Protein AF-A0A1J1IF69-F1 (afdb_monomer)

Sequence (329 aa):
MDSLSSISKSTVAMGVSGALLIGYCIYFDHKRRSAKDFKKKLHEKRQERENRKNKRGKGSKLPDLTDHEAVQRYFLQEIQMGEALIAQGDVVTGVEHLANAVIVCGQPTQLIQVLQQTLPSEVFALLIHKIKDSQTELIQSAPGQRLAESSNDDLELKKMVQRLTLRRRLSYNTKSNKRRIVRTPGGRLVYLYLKKPRSVPGCGQCKEKLRGVTPSRPSERPRMSRRLKTVSRTFGGVLCHICLRERIIRAFLIDEQKVVKVLKAAQASTVKAPRPAKVQPKPAAKPAAAAPQKGGKGDKKATDKKVGDKKTADKKPAAKMSTVKKAKK

Nearest PDB structures (foldseek):
  8c3a-assembly1_AH  TM=9.679E-01  e=2.786E-11  Candida albicans
  8pv2-assembly1_Lg  TM=9.577E-01  e=3.362E-11  Thermochaetoides thermophila DSM 1495
  8pfr-assembly1_RG  TM=9.769E-01  e=5.909E-11  Saccharomyces cerevisiae
  6qik-assembly1_g  TM=9.723E-01  e=6.699E-11  Saccharomyces cerevisiae
  9axv-assembly1_Bs  TM=9.705E-01  e=7.132E-11  Schizosaccharomyces pombe

Mean predicted aligned error: 21.45 Å

Solvent-accessible surface area (backbone atoms only — not comparable to full-atom values): 21198 Å² total; per-residue (Å²): 136,91,89,86,84,78,80,52,73,68,62,56,52,55,53,53,53,51,51,52,52,52,50,50,50,52,50,53,51,49,60,54,67,68,40,92,56,42,64,56,57,51,49,51,57,48,49,54,52,49,51,53,51,48,49,67,70,65,50,78,87,73,58,62,88,85,40,66,70,51,40,51,54,51,34,56,50,25,42,52,52,12,54,52,28,41,76,70,68,42,51,72,64,12,37,50,28,41,37,55,30,45,72,72,43,95,59,48,70,67,52,53,57,53,48,60,75,75,43,60,72,72,62,49,53,52,31,56,50,50,44,52,51,52,53,49,50,63,62,62,69,50,94,73,88,83,80,85,88,77,77,80,80,79,70,82,73,74,68,81,71,81,85,78,73,80,91,56,92,76,84,62,89,43,77,74,53,36,67,42,83,42,73,43,95,87,72,47,75,43,74,44,77,40,77,62,85,61,62,74,55,45,16,77,82,84,55,46,78,43,81,72,40,63,62,50,46,81,88,49,47,80,78,48,60,67,71,46,58,28,45,102,53,89,60,38,65,43,47,43,72,66,65,46,50,52,50,53,51,51,52,51,54,50,52,53,53,50,53,54,50,50,52,51,53,53,53,56,53,65,73,64,69,82,79,83,81,84,83,77,86,86,82,80,90,88,85,89,87,84,86,82,89,81,89,82,88,79,91,79,83,89,82,90,87,81,91,82,92,79,91,84,82,90,86,85,87,82,85,85,83,85,85,80,89,86,87,87,133

pLDDT: mean 73.59, std 22.49, range [26.5, 98.56]

Structure (mmCIF, N/CA/C/O backbone):
data_AF-A0A1J1IF69-F1
#
_entry.id   AF-A0A1J1IF69-F1
#
loop_
_atom_site.group_PDB
_atom_site.id
_atom_site.type_symbol
_atom_site.label_atom_id
_atom_site.label_alt_id
_atom_site.label_comp_id
_atom_site.label_asym_id
_atom_site.label_entity_id
_atom_site.label_seq_id
_atom_site.pdbx_PDB_ins_code
_atom_site.Cartn_x
_atom_site.Cartn_y
_atom_site.Cartn_z
_atom_site.occupancy
_atom_site.B_iso_or_equiv
_atom_site.auth_seq_id
_atom_site.auth_comp_id
_atom_site.auth_asym_id
_atom_site.auth_atom_id
_atom_site.pdbx_PDB_model_num
ATOM 1 N N . MET A 1 1 ? 44.410 34.844 37.504 1.00 49.97 1 MET A N 1
ATOM 2 C CA . MET A 1 1 ? 44.771 33.833 36.490 1.00 49.97 1 MET A CA 1
ATOM 3 C C . MET A 1 1 ? 44.941 32.507 37.219 1.00 49.97 1 MET A C 1
ATOM 5 O O . MET A 1 1 ? 45.107 32.551 38.426 1.00 49.97 1 MET A O 1
ATOM 9 N N . ASP A 1 2 ? 44.810 31.383 36.517 1.00 47.88 2 ASP A N 1
ATOM 10 C CA . ASP A 1 2 ? 44.975 30.000 37.015 1.00 47.88 2 ASP A CA 1
ATOM 11 C C . ASP A 1 2 ? 43.725 29.308 37.583 1.00 47.88 2 ASP A C 1
ATOM 13 O O . ASP A 1 2 ? 43.521 29.152 38.782 1.00 47.88 2 ASP A O 1
ATOM 17 N N . SER A 1 3 ? 42.872 28.820 36.677 1.00 46.88 3 SER A N 1
ATOM 18 C CA . SER A 1 3 ? 41.897 27.748 36.951 1.00 46.88 3 SER A CA 1
ATOM 19 C C . SER A 1 3 ? 41.606 26.937 35.679 1.00 46.88 3 SER A C 1
ATOM 21 O O . SER A 1 3 ? 40.462 26.752 35.277 1.00 46.88 3 SER A O 1
ATOM 23 N N . LEU A 1 4 ? 42.664 26.476 35.004 1.00 55.78 4 LEU A N 1
ATOM 24 C CA . LEU A 1 4 ? 42.591 25.585 33.837 1.00 55.78 4 LEU A CA 1
ATOM 25 C C . LEU A 1 4 ? 43.671 24.496 33.931 1.00 55.78 4 LEU A C 1
ATOM 27 O O . LEU A 1 4 ? 44.537 24.398 33.073 1.00 55.78 4 LEU A O 1
ATOM 31 N N . SER A 1 5 ? 43.670 23.678 34.985 1.00 55.78 5 SER A N 1
ATOM 32 C CA . SER A 1 5 ? 44.575 22.519 35.033 1.00 55.78 5 SER A CA 1
ATOM 33 C C . SER A 1 5 ? 44.087 21.420 35.978 1.00 55.78 5 SER A C 1
ATOM 35 O O . SER A 1 5 ? 44.671 21.179 37.030 1.00 55.78 5 SER A O 1
ATOM 37 N N . SER A 1 6 ? 43.028 20.706 35.592 1.00 56.91 6 SER A N 1
ATOM 38 C CA . SER A 1 6 ? 42.816 19.325 36.062 1.00 56.91 6 SER A CA 1
ATOM 39 C C . SER A 1 6 ? 41.924 18.507 35.119 1.00 56.91 6 SER A C 1
ATOM 41 O O . SER A 1 6 ? 41.085 17.716 35.543 1.00 56.91 6 SER A O 1
ATOM 43 N N . ILE A 1 7 ? 42.107 18.646 33.801 1.00 61.41 7 ILE A N 1
ATOM 44 C CA . ILE A 1 7 ? 41.537 17.656 32.878 1.00 61.41 7 ILE A CA 1
ATOM 45 C C . ILE A 1 7 ? 42.391 16.395 33.019 1.00 61.41 7 ILE A C 1
ATOM 47 O O . ILE A 1 7 ? 43.556 16.364 32.625 1.00 61.41 7 ILE A O 1
ATOM 51 N N . SER A 1 8 ? 41.819 15.366 33.640 1.00 62.94 8 SER A N 1
ATOM 52 C CA . SER A 1 8 ? 42.469 14.075 33.841 1.00 62.94 8 SER A CA 1
ATOM 53 C C . SER A 1 8 ? 43.024 13.537 32.517 1.00 62.94 8 SER A C 1
ATOM 55 O O . SER A 1 8 ? 42.347 13.556 31.486 1.00 62.94 8 SER A O 1
ATOM 57 N N . LYS A 1 9 ? 44.264 13.028 32.539 1.00 60.53 9 LYS A N 1
ATOM 58 C CA . LYS A 1 9 ? 44.965 12.476 31.360 1.00 60.53 9 LYS A CA 1
ATOM 59 C C . LYS A 1 9 ? 44.121 11.427 30.603 1.00 60.53 9 LYS A C 1
ATOM 61 O O . LYS A 1 9 ? 44.244 11.289 29.390 1.00 60.53 9 LYS A O 1
ATOM 66 N N . SER A 1 10 ? 43.201 10.751 31.296 1.00 57.59 10 SER A N 1
ATOM 67 C CA . SER A 1 10 ? 42.229 9.804 30.735 1.00 57.59 10 SER A CA 1
ATOM 68 C C . SER A 1 10 ? 41.154 10.447 29.844 1.00 57.59 10 SER A C 1
ATOM 70 O O . SER A 1 10 ? 40.767 9.858 28.834 1.00 57.59 10 SER A O 1
ATOM 72 N N . THR A 1 11 ? 40.695 11.659 30.161 1.00 65.94 11 THR A N 1
ATOM 73 C CA . THR A 1 11 ? 39.681 12.380 29.368 1.00 65.94 11 THR A CA 1
ATOM 74 C C . THR A 1 11 ? 40.273 12.894 28.054 1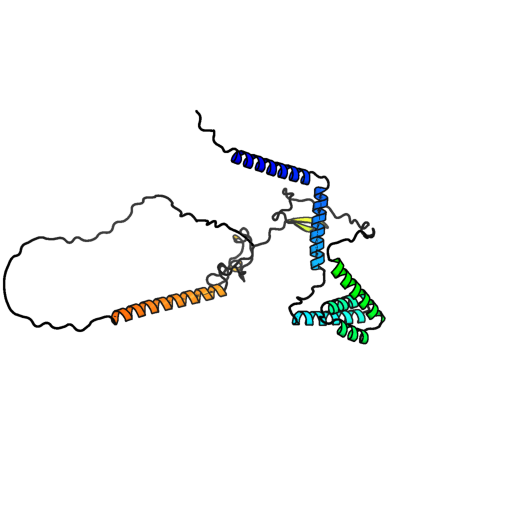.00 65.94 11 THR A C 1
ATOM 76 O O . THR A 1 11 ? 39.636 12.808 27.004 1.00 65.94 11 THR A O 1
ATOM 79 N N . VAL A 1 12 ? 41.533 13.339 28.085 1.00 70.19 12 VAL A N 1
ATOM 80 C CA . VAL A 1 12 ? 42.275 13.745 26.880 1.00 70.19 12 VAL A CA 1
ATOM 81 C C . VAL A 1 12 ? 42.549 12.534 25.972 1.00 70.19 12 VAL A C 1
ATOM 83 O O . VAL A 1 12 ? 42.326 12.611 24.765 1.00 70.19 12 VAL A O 1
ATOM 86 N N . ALA A 1 13 ? 42.922 11.378 26.536 1.00 68.62 13 ALA A N 1
ATOM 87 C CA . ALA A 1 13 ? 43.192 10.154 25.770 1.00 68.62 13 ALA A CA 1
ATOM 88 C C . ALA A 1 13 ? 41.951 9.579 25.044 1.00 68.62 13 ALA A C 1
ATOM 90 O O . ALA A 1 13 ? 42.049 9.112 23.903 1.00 68.62 13 ALA A O 1
ATOM 91 N N . MET A 1 14 ? 40.760 9.654 25.653 1.00 70.00 14 MET A N 1
ATOM 92 C CA . MET A 1 14 ? 39.510 9.245 24.989 1.00 70.00 14 MET A CA 1
ATOM 93 C C . MET A 1 14 ? 39.084 10.214 23.874 1.00 70.00 14 MET A C 1
ATOM 95 O O . MET A 1 14 ? 38.567 9.778 22.845 1.00 70.00 14 MET A O 1
ATOM 99 N N . GLY A 1 15 ? 39.345 11.516 24.026 1.00 77.69 15 GLY A N 1
ATOM 100 C CA . GLY A 1 15 ? 39.069 12.507 22.980 1.00 77.69 15 GLY A CA 1
ATOM 101 C C . GLY A 1 15 ? 39.942 12.314 21.735 1.00 77.69 15 GLY A C 1
ATOM 102 O O . GLY A 1 15 ? 39.442 12.338 20.609 1.00 77.69 15 GLY A O 1
ATOM 103 N N . VAL A 1 16 ? 41.237 12.045 21.936 1.00 82.19 16 VAL A N 1
ATOM 104 C CA . VAL A 1 16 ? 42.208 11.832 20.847 1.00 82.19 16 VAL A CA 1
ATOM 105 C C . VAL A 1 16 ? 41.924 10.538 20.076 1.00 82.19 16 VAL A C 1
ATOM 107 O O . VAL A 1 16 ? 41.920 10.542 18.845 1.00 82.19 16 VAL A O 1
ATOM 110 N N . SER A 1 17 ? 41.608 9.442 20.771 1.00 78.50 17 SER A N 1
ATOM 111 C CA . SER A 1 17 ? 41.255 8.171 20.116 1.00 78.50 17 SER A CA 1
ATOM 112 C C . SER A 1 17 ? 39.948 8.258 19.317 1.00 78.50 17 SER A C 1
ATOM 114 O O . SER A 1 17 ? 39.878 7.733 18.204 1.00 78.50 17 SER A O 1
ATOM 116 N N . GLY A 1 18 ? 38.941 8.986 19.813 1.00 85.25 18 GLY A N 1
ATOM 117 C CA . GLY A 1 18 ? 37.702 9.251 19.074 1.00 85.25 18 GLY A CA 1
ATOM 118 C C . GLY A 1 18 ? 37.924 10.057 17.788 1.00 85.25 18 GLY A C 1
ATOM 119 O O . GLY A 1 18 ? 37.391 9.700 16.735 1.00 85.25 18 GLY A O 1
ATOM 120 N N . ALA A 1 19 ? 38.752 11.104 17.841 1.00 87.62 19 ALA A N 1
ATOM 121 C CA . ALA A 1 19 ? 39.080 11.922 16.672 1.00 87.62 19 ALA A CA 1
ATOM 122 C C . ALA A 1 19 ? 39.873 11.138 15.611 1.00 87.62 19 ALA A C 1
ATOM 124 O O . ALA A 1 19 ? 39.573 11.248 14.420 1.00 87.62 19 ALA A O 1
ATOM 125 N N . LEU A 1 20 ? 40.820 10.289 16.029 1.00 89.69 20 LEU A N 1
ATOM 126 C CA . LEU A 1 20 ? 41.566 9.403 15.126 1.00 89.69 20 LEU A CA 1
ATOM 127 C C . LEU A 1 20 ? 40.653 8.383 14.437 1.00 89.69 20 LEU A C 1
ATOM 129 O O . LEU A 1 20 ? 40.789 8.147 13.238 1.00 89.69 20 LEU A O 1
ATOM 133 N N . LEU A 1 21 ? 39.681 7.819 15.155 1.00 90.50 21 LEU A N 1
ATOM 134 C CA . LEU A 1 21 ? 38.753 6.829 14.604 1.00 90.50 21 LEU A CA 1
ATOM 135 C C . LEU A 1 21 ? 37.774 7.464 13.603 1.00 90.50 21 LEU A C 1
ATOM 137 O O . LEU A 1 21 ? 37.523 6.899 12.536 1.00 90.50 21 LEU A O 1
ATOM 141 N N . ILE A 1 22 ? 37.276 8.670 13.894 1.00 89.50 22 ILE A N 1
ATOM 142 C CA . ILE A 1 22 ? 36.438 9.450 12.969 1.00 89.50 22 ILE A CA 1
ATOM 143 C C . ILE A 1 22 ? 37.254 9.892 11.747 1.00 89.50 22 ILE A C 1
ATOM 145 O O . ILE A 1 22 ? 36.792 9.724 10.618 1.00 89.50 22 ILE A O 1
ATOM 149 N N . GLY A 1 23 ? 38.482 10.379 11.946 1.00 92.06 23 GLY A N 1
ATOM 150 C CA . GLY A 1 23 ? 39.410 10.724 10.867 1.00 92.06 23 GLY A CA 1
ATOM 151 C C . GLY A 1 23 ? 39.724 9.530 9.961 1.00 92.06 23 GLY A C 1
ATOM 152 O O . GLY A 1 23 ? 39.642 9.642 8.737 1.00 92.06 23 GLY A O 1
ATOM 153 N N . TYR A 1 24 ? 39.965 8.353 10.546 1.00 91.75 24 TYR A N 1
ATOM 154 C CA . TYR A 1 24 ? 40.166 7.102 9.813 1.00 91.75 24 TYR A CA 1
ATOM 155 C C . TYR A 1 24 ? 38.914 6.684 9.030 1.00 91.75 24 TYR A C 1
ATOM 157 O O . TYR A 1 24 ? 39.000 6.276 7.870 1.00 91.75 24 TYR A O 1
ATOM 165 N N . CYS A 1 25 ? 37.728 6.853 9.617 1.00 88.06 25 CYS A N 1
ATOM 166 C CA . CYS A 1 25 ? 36.456 6.584 8.953 1.00 88.06 25 CYS A CA 1
ATOM 167 C C . CYS A 1 25 ? 36.199 7.531 7.768 1.00 88.06 25 CYS A C 1
ATOM 169 O O . CYS A 1 25 ? 35.745 7.069 6.718 1.00 88.06 25 CYS A O 1
ATOM 171 N N . ILE A 1 26 ? 36.532 8.821 7.896 1.00 88.25 26 ILE A N 1
ATOM 172 C CA . ILE A 1 26 ? 36.445 9.814 6.812 1.00 88.25 26 ILE A CA 1
ATOM 173 C C . ILE A 1 26 ? 37.454 9.484 5.703 1.00 88.25 26 ILE A C 1
ATOM 175 O O . ILE A 1 26 ? 37.077 9.456 4.531 1.00 88.25 26 ILE A O 1
ATOM 179 N N . TYR A 1 27 ? 38.700 9.147 6.051 1.00 89.75 27 TYR A N 1
ATOM 180 C CA . TYR A 1 27 ? 39.718 8.717 5.087 1.00 89.75 27 TYR A CA 1
ATOM 181 C C . TYR A 1 27 ? 39.284 7.458 4.322 1.00 89.75 27 TYR A C 1
ATOM 183 O O . TYR A 1 27 ? 39.361 7.411 3.092 1.00 89.75 27 TYR A O 1
ATOM 191 N N . PHE A 1 28 ? 38.768 6.444 5.020 1.00 80.75 28 PHE A N 1
ATOM 192 C CA . PHE A 1 28 ? 38.353 5.188 4.399 1.00 80.75 28 PHE A CA 1
ATOM 193 C C . PHE A 1 28 ? 37.050 5.325 3.591 1.00 80.75 28 PHE A C 1
ATOM 195 O O . PHE A 1 28 ? 36.848 4.614 2.606 1.00 80.75 28 PHE A O 1
ATOM 202 N N . ASP A 1 29 ? 36.144 6.237 3.958 1.00 79.75 29 ASP A N 1
ATOM 203 C CA . ASP A 1 29 ? 34.984 6.599 3.129 1.00 79.75 29 ASP A CA 1
ATOM 204 C C . ASP A 1 29 ? 35.407 7.401 1.881 1.00 79.75 29 ASP A C 1
ATOM 206 O O . ASP A 1 29 ? 34.900 7.147 0.787 1.00 79.75 29 ASP A O 1
ATOM 210 N N . HIS A 1 30 ? 36.415 8.275 1.995 1.00 81.75 30 HIS A N 1
ATOM 211 C CA . HIS A 1 30 ? 37.001 8.988 0.857 1.00 81.75 30 HIS A CA 1
ATOM 212 C C . HIS A 1 30 ? 37.712 8.030 -0.116 1.00 81.75 30 HIS A C 1
ATOM 214 O O . HIS A 1 30 ? 37.412 8.037 -1.310 1.00 81.75 30 HIS A O 1
ATOM 220 N N . LYS A 1 31 ? 38.562 7.125 0.392 1.00 79.12 31 LYS A N 1
ATOM 221 C CA . LYS A 1 31 ? 39.264 6.089 -0.391 1.00 79.12 31 LYS A CA 1
ATOM 222 C C . LYS A 1 31 ? 38.303 5.100 -1.060 1.00 79.12 31 LYS A C 1
ATOM 224 O O . LYS A 1 31 ? 38.552 4.654 -2.177 1.00 79.12 31 LYS A O 1
ATOM 229 N N . ARG A 1 32 ? 37.171 4.779 -0.418 1.00 69.38 32 ARG A N 1
ATOM 230 C CA . ARG A 1 32 ? 36.110 3.964 -1.038 1.00 69.38 32 ARG A CA 1
ATOM 231 C C . ARG A 1 32 ? 35.415 4.694 -2.186 1.00 69.38 32 ARG A C 1
ATOM 233 O O . ARG A 1 32 ? 35.129 4.061 -3.197 1.00 69.38 32 ARG A O 1
ATOM 240 N N . ARG A 1 33 ? 35.139 5.996 -2.056 1.00 68.06 33 ARG A N 1
ATOM 241 C CA . ARG A 1 33 ? 34.396 6.778 -3.063 1.00 68.06 33 ARG A CA 1
ATOM 242 C C . ARG A 1 33 ? 35.254 7.256 -4.241 1.00 68.06 33 ARG A C 1
ATOM 244 O O . ARG A 1 33 ? 34.684 7.516 -5.300 1.00 68.06 33 ARG A O 1
ATOM 251 N N . SER A 1 34 ? 36.576 7.356 -4.082 1.00 70.81 34 SER A N 1
ATOM 252 C CA . SER A 1 34 ? 37.505 7.827 -5.122 1.00 70.81 34 SER A CA 1
ATOM 253 C C . SER A 1 34 ? 37.981 6.744 -6.104 1.00 70.81 34 SER A C 1
ATOM 255 O O . SER A 1 34 ? 38.570 7.074 -7.132 1.00 70.81 34 SER A O 1
ATOM 257 N N . ALA A 1 35 ? 37.706 5.459 -5.849 1.00 71.81 35 ALA A N 1
ATOM 258 C CA . ALA A 1 35 ? 38.080 4.377 -6.761 1.00 71.81 35 ALA A CA 1
ATOM 259 C C . ALA A 1 35 ? 37.308 4.455 -8.097 1.00 71.81 35 ALA A C 1
ATOM 261 O O . ALA A 1 35 ? 36.075 4.540 -8.110 1.00 71.81 35 ALA A O 1
ATOM 262 N N . LYS A 1 36 ? 38.024 4.358 -9.230 1.00 71.31 36 LYS A N 1
ATOM 263 C CA . LYS A 1 36 ? 37.460 4.478 -10.594 1.00 71.31 36 LYS A CA 1
ATOM 264 C C . LYS A 1 36 ? 36.309 3.488 -10.864 1.00 71.31 36 LYS A C 1
ATOM 266 O O . LYS A 1 36 ? 35.335 3.848 -11.524 1.00 71.31 36 LYS A O 1
ATOM 271 N N . ASP A 1 37 ? 36.344 2.295 -10.265 1.00 71.19 37 ASP A N 1
ATOM 272 C CA . ASP A 1 37 ? 35.309 1.260 -10.431 1.00 71.19 37 ASP A CA 1
ATOM 273 C C . ASP A 1 37 ? 34.248 1.223 -9.317 1.00 71.19 37 ASP A C 1
ATOM 275 O O . ASP A 1 37 ? 33.366 0.361 -9.332 1.00 71.19 37 ASP A O 1
ATOM 279 N N . PHE A 1 38 ? 34.263 2.164 -8.365 1.00 71.38 38 PHE A N 1
ATOM 280 C CA . PHE A 1 38 ? 33.306 2.189 -7.248 1.00 71.38 38 PHE A CA 1
ATOM 281 C C . PHE A 1 38 ? 31.850 2.211 -7.729 1.00 71.38 38 PHE A C 1
ATOM 283 O O . PHE A 1 38 ? 30.996 1.488 -7.215 1.00 71.38 38 PHE A O 1
ATOM 290 N N . LYS A 1 39 ? 31.569 3.009 -8.767 1.00 67.94 39 LYS A N 1
ATOM 291 C CA . LYS A 1 39 ? 30.232 3.114 -9.368 1.00 67.94 39 LYS A CA 1
ATOM 292 C C . LYS A 1 39 ? 29.832 1.838 -10.111 1.00 67.94 39 LYS A C 1
ATOM 294 O O . LYS A 1 39 ? 28.676 1.441 -9.992 1.00 67.94 39 LYS A O 1
ATOM 299 N N . LYS A 1 40 ? 30.763 1.188 -10.822 1.00 76.31 40 LYS A N 1
ATOM 300 C CA . LYS A 1 40 ? 30.510 -0.080 -11.529 1.00 76.31 40 LYS A CA 1
ATOM 301 C C . LYS A 1 40 ? 30.160 -1.187 -10.535 1.00 76.31 40 LYS A C 1
ATOM 303 O O . LYS A 1 40 ? 29.060 -1.721 -10.609 1.00 76.31 40 LYS A O 1
ATOM 308 N N . LYS A 1 41 ? 30.990 -1.381 -9.503 1.00 77.38 41 LYS A N 1
ATOM 309 C CA . LYS A 1 41 ? 30.754 -2.358 -8.423 1.00 77.38 41 LYS A CA 1
ATOM 310 C C . LYS A 1 41 ? 29.449 -2.098 -7.654 1.00 77.38 41 LYS A C 1
ATOM 312 O O . LYS A 1 41 ? 28.803 -3.025 -7.179 1.00 77.38 41 LYS A O 1
ATOM 317 N N . LEU A 1 42 ? 29.024 -0.837 -7.519 1.00 76.69 42 LEU A N 1
ATOM 318 C CA . LEU A 1 42 ? 27.726 -0.478 -6.924 1.00 76.69 42 LEU A CA 1
ATOM 319 C C . LEU A 1 42 ? 26.537 -0.825 -7.823 1.00 76.69 42 LEU A C 1
ATOM 321 O O . LEU A 1 42 ? 25.482 -1.208 -7.315 1.00 76.69 42 LEU A O 1
ATOM 325 N N . HIS A 1 43 ? 26.680 -0.623 -9.132 1.00 79.19 43 HIS A N 1
ATOM 326 C CA . HIS A 1 43 ? 25.663 -0.988 -10.111 1.00 79.19 43 HIS A CA 1
ATOM 327 C C . HIS A 1 43 ? 25.516 -2.504 -10.206 1.00 79.19 43 HIS A C 1
ATOM 329 O O . HIS A 1 43 ? 24.394 -2.993 -10.110 1.00 79.19 43 HIS A O 1
ATOM 335 N N . GLU A 1 44 ? 26.633 -3.218 -10.267 1.00 82.00 44 GLU A N 1
ATOM 336 C CA . GLU A 1 44 ? 26.718 -4.678 -10.264 1.00 82.00 44 GLU A CA 1
ATOM 337 C C . GLU A 1 44 ? 26.071 -5.271 -9.002 1.00 82.00 44 GLU A C 1
ATOM 339 O O . GLU A 1 44 ? 25.078 -5.985 -9.100 1.00 82.00 44 GLU A O 1
ATOM 344 N N . LYS A 1 45 ? 26.452 -4.810 -7.799 1.00 78.62 45 LYS A N 1
ATOM 345 C CA . LYS A 1 45 ? 25.801 -5.230 -6.538 1.00 78.62 45 LYS A CA 1
ATOM 346 C C . LYS A 1 45 ? 24.300 -4.925 -6.469 1.00 78.62 45 LYS A C 1
ATOM 348 O O . LYS A 1 45 ? 23.559 -5.577 -5.731 1.00 78.62 45 LYS A O 1
ATOM 353 N N . ARG A 1 46 ? 23.821 -3.881 -7.156 1.00 78.56 46 ARG A N 1
ATOM 354 C CA . ARG A 1 46 ? 22.380 -3.573 -7.234 1.00 78.56 46 ARG A CA 1
ATOM 355 C C . ARG A 1 46 ? 21.672 -4.485 -8.229 1.00 78.56 46 ARG A C 1
ATOM 357 O O . ARG A 1 46 ? 20.561 -4.906 -7.925 1.00 78.56 46 ARG A O 1
ATOM 364 N N . GLN A 1 47 ? 22.303 -4.789 -9.361 1.00 79.25 47 GLN A N 1
ATOM 365 C CA . GLN A 1 47 ? 21.800 -5.753 -10.336 1.00 79.25 47 GLN A CA 1
ATOM 366 C C . GLN A 1 47 ? 21.733 -7.152 -9.729 1.00 79.25 47 GLN A C 1
ATOM 368 O O . GLN A 1 47 ? 20.680 -7.764 -9.797 1.00 79.25 47 GLN A O 1
ATOM 373 N N . GLU A 1 48 ? 22.758 -7.604 -9.010 1.00 78.12 48 GLU A N 1
ATOM 374 C CA . GLU A 1 48 ? 22.732 -8.873 -8.271 1.00 78.12 48 GLU A CA 1
ATOM 375 C C . GLU A 1 48 ? 21.580 -8.936 -7.262 1.00 78.12 48 GLU A C 1
ATOM 377 O O . GLU A 1 48 ? 20.891 -9.947 -7.157 1.00 78.12 48 GLU A O 1
ATOM 382 N N . ARG A 1 49 ? 21.316 -7.846 -6.526 1.00 76.12 49 ARG A N 1
ATOM 383 C CA . ARG A 1 49 ? 20.196 -7.785 -5.570 1.00 76.12 49 ARG A CA 1
ATOM 384 C C . ARG A 1 49 ? 18.832 -7.830 -6.253 1.00 76.12 49 ARG A C 1
ATOM 386 O O . ARG A 1 49 ? 17.928 -8.467 -5.719 1.00 76.12 49 ARG A O 1
ATOM 393 N N . GLU A 1 50 ? 18.661 -7.143 -7.378 1.00 73.69 50 GLU A N 1
ATOM 394 C CA . GLU A 1 50 ? 17.413 -7.178 -8.151 1.00 73.69 50 GLU A CA 1
ATOM 395 C C . GLU A 1 50 ? 17.241 -8.526 -8.860 1.00 73.69 50 GLU A C 1
ATOM 397 O O . GLU A 1 50 ? 16.163 -9.100 -8.786 1.00 73.69 50 GLU A O 1
ATOM 402 N N . ASN A 1 51 ? 18.307 -9.108 -9.411 1.00 74.44 51 ASN A N 1
ATOM 403 C CA . ASN A 1 51 ? 18.309 -10.461 -9.966 1.00 74.44 51 ASN A CA 1
ATOM 404 C C . ASN A 1 51 ? 17.999 -11.503 -8.887 1.00 74.44 51 ASN A C 1
ATOM 406 O O . ASN A 1 51 ? 17.224 -12.416 -9.137 1.00 74.44 51 ASN A O 1
ATOM 410 N N . ARG A 1 52 ? 18.503 -11.340 -7.656 1.00 68.62 52 ARG A N 1
ATOM 411 C CA . ARG A 1 52 ? 18.160 -12.209 -6.517 1.00 68.62 52 ARG A CA 1
ATOM 412 C C . ARG A 1 52 ? 16.690 -12.082 -6.110 1.00 68.62 52 ARG A C 1
ATOM 414 O O . ARG A 1 52 ? 16.077 -13.080 -5.742 1.00 68.62 52 ARG A O 1
ATOM 421 N N . LYS A 1 53 ? 16.108 -10.879 -6.179 1.00 65.19 53 LYS A N 1
ATOM 422 C CA . LYS A 1 53 ? 14.667 -10.673 -5.944 1.00 65.19 53 LYS A CA 1
ATOM 423 C C . LYS A 1 53 ? 13.812 -11.230 -7.079 1.00 65.19 53 LYS A C 1
ATOM 425 O O . LYS A 1 53 ? 12.807 -11.864 -6.794 1.00 65.19 53 LYS A O 1
ATOM 430 N N . ASN A 1 54 ? 14.217 -11.029 -8.331 1.00 62.22 54 ASN A N 1
ATOM 431 C CA . ASN A 1 54 ? 13.517 -11.551 -9.501 1.00 62.22 54 ASN A CA 1
ATOM 432 C C . ASN A 1 54 ? 13.607 -13.079 -9.569 1.00 62.22 54 ASN A C 1
ATOM 434 O O . ASN A 1 54 ? 12.592 -13.703 -9.830 1.00 62.22 54 ASN A O 1
ATOM 438 N N . LYS A 1 55 ? 14.756 -13.694 -9.245 1.00 58.78 55 LYS A N 1
ATOM 439 C CA . LYS A 1 55 ? 14.876 -15.155 -9.083 1.00 58.78 55 LYS A CA 1
ATOM 440 C C . LYS A 1 55 ? 13.944 -15.672 -7.983 1.00 58.78 55 LYS A C 1
ATOM 442 O O . LYS A 1 55 ? 13.193 -16.603 -8.224 1.00 58.78 55 LYS A O 1
ATOM 447 N N . ARG A 1 56 ? 13.895 -15.008 -6.820 1.00 52.78 56 ARG A N 1
ATOM 448 C CA . ARG A 1 56 ? 12.931 -15.343 -5.750 1.00 52.78 56 ARG A CA 1
ATOM 449 C C . ARG A 1 56 ? 11.462 -15.135 -6.138 1.00 52.78 56 ARG A C 1
ATOM 451 O O . ARG A 1 56 ? 10.604 -15.753 -5.531 1.00 52.78 56 ARG A O 1
ATOM 458 N N . GLY A 1 57 ? 11.170 -14.252 -7.093 1.00 48.00 57 GLY A N 1
ATOM 459 C CA . GLY A 1 57 ? 9.814 -14.004 -7.595 1.00 48.00 57 GLY A CA 1
ATOM 460 C C . GLY A 1 57 ? 9.427 -14.828 -8.827 1.00 48.00 57 GLY A C 1
ATOM 461 O O . GLY A 1 57 ? 8.270 -14.767 -9.229 1.00 48.00 57 GLY A O 1
ATOM 462 N N . LYS A 1 58 ? 10.385 -15.544 -9.434 1.00 43.47 58 LYS A N 1
ATOM 463 C CA . LYS A 1 58 ? 10.209 -16.356 -10.649 1.00 43.47 58 LYS A CA 1
ATOM 464 C C . LYS A 1 58 ? 10.371 -17.861 -10.389 1.00 43.47 58 LYS A C 1
ATOM 466 O O . LYS A 1 58 ? 9.982 -18.644 -11.242 1.00 43.47 58 LYS A O 1
ATOM 471 N N . GLY A 1 59 ? 10.904 -18.255 -9.228 1.00 46.25 59 GLY A N 1
ATOM 472 C CA . GLY A 1 59 ? 10.772 -19.623 -8.726 1.00 46.25 59 GLY A CA 1
ATOM 473 C C . GLY A 1 59 ? 9.303 -19.925 -8.447 1.00 46.25 59 GLY A C 1
ATOM 474 O O . GLY A 1 59 ? 8.584 -19.043 -7.966 1.00 46.25 59 GLY A O 1
ATOM 475 N N . SER A 1 60 ? 8.870 -21.128 -8.818 1.00 54.53 60 SER A N 1
ATOM 476 C CA . SER A 1 60 ? 7.536 -21.682 -8.584 1.00 54.53 60 SER A CA 1
ATOM 477 C C . SER A 1 60 ? 6.974 -21.222 -7.239 1.00 54.53 60 SER A C 1
ATOM 479 O O . SER A 1 60 ? 7.666 -21.206 -6.218 1.00 54.53 60 SER A O 1
ATOM 481 N N . LYS A 1 61 ? 5.713 -20.776 -7.239 1.00 60.69 61 LYS A N 1
ATOM 482 C CA . LYS A 1 61 ? 4.991 -20.429 -6.012 1.00 60.69 61 LYS A CA 1
ATOM 483 C C . LYS A 1 61 ? 4.710 -21.724 -5.252 1.00 60.69 61 LYS A C 1
ATOM 485 O O . LYS A 1 61 ? 3.590 -22.216 -5.286 1.00 60.69 61 LYS A O 1
ATOM 490 N N . LEU A 1 62 ? 5.738 -22.279 -4.620 1.00 65.44 62 LEU A N 1
ATOM 491 C CA . LEU A 1 62 ? 5.593 -23.398 -3.708 1.00 65.44 62 LEU A CA 1
ATOM 492 C C . LEU A 1 62 ? 4.584 -22.984 -2.622 1.00 65.44 62 LEU A C 1
ATOM 494 O O . LEU A 1 62 ? 4.703 -21.875 -2.081 1.00 65.44 62 LEU A O 1
ATOM 498 N N . PRO A 1 63 ? 3.560 -23.811 -2.357 1.00 74.50 63 PRO A N 1
ATOM 499 C CA . PRO A 1 63 ? 2.594 -23.555 -1.300 1.00 74.50 63 PRO A CA 1
ATOM 500 C C . PRO A 1 63 ? 3.301 -23.552 0.058 1.00 74.50 63 PRO A C 1
ATOM 502 O O . PRO A 1 63 ? 4.396 -24.097 0.213 1.00 74.50 63 PRO A O 1
ATOM 505 N N . ASP A 1 64 ? 2.670 -22.934 1.052 1.00 73.12 64 ASP A N 1
ATOM 506 C CA . ASP A 1 64 ? 3.134 -23.063 2.429 1.00 73.12 64 ASP A CA 1
ATOM 507 C C . ASP A 1 64 ? 3.015 -24.536 2.848 1.00 73.12 64 ASP A C 1
ATOM 509 O O . ASP A 1 64 ? 1.920 -25.098 2.860 1.00 73.12 64 ASP A O 1
ATOM 513 N N . LEU A 1 65 ? 4.150 -25.172 3.150 1.00 71.44 65 LEU A N 1
ATOM 514 C CA . LEU A 1 65 ? 4.241 -26.598 3.488 1.00 71.44 65 LEU A CA 1
ATOM 515 C C . LEU A 1 65 ? 3.541 -26.936 4.815 1.00 71.44 65 LEU A C 1
ATOM 517 O O . LEU A 1 65 ? 3.357 -28.108 5.136 1.00 71.44 65 LEU A O 1
ATOM 521 N N . THR A 1 66 ? 3.156 -25.913 5.578 1.00 80.69 66 THR A N 1
ATOM 522 C CA . THR A 1 66 ? 2.421 -26.042 6.838 1.00 80.69 66 THR A CA 1
ATOM 523 C C . THR A 1 66 ? 0.924 -26.299 6.617 1.00 80.69 66 THR A C 1
ATOM 525 O O . THR A 1 66 ? 0.276 -26.928 7.451 1.00 80.69 66 THR A O 1
ATOM 528 N N . ASP A 1 67 ? 0.370 -25.855 5.482 1.00 83.94 67 ASP A N 1
ATOM 529 C CA . ASP A 1 67 ? -1.053 -25.979 5.160 1.00 83.94 67 ASP A CA 1
ATOM 530 C C . ASP A 1 67 ? -1.313 -27.234 4.311 1.00 83.94 67 ASP A C 1
ATOM 532 O O . ASP A 1 67 ? -1.173 -27.224 3.084 1.00 83.94 67 ASP A O 1
ATOM 536 N N . HIS A 1 68 ? -1.760 -28.321 4.949 1.00 81.38 68 HIS A N 1
ATOM 537 C CA . HIS A 1 68 ? -2.026 -29.599 4.273 1.00 81.38 68 HIS A CA 1
ATOM 538 C C . HIS A 1 68 ? -3.015 -29.482 3.095 1.00 81.38 68 HIS A C 1
ATOM 540 O O . HIS A 1 68 ? -2.798 -30.095 2.052 1.00 81.38 68 HIS A O 1
ATOM 546 N N . GLU A 1 69 ? -4.060 -28.652 3.207 1.00 84.25 69 GLU A N 1
ATOM 547 C CA . GLU A 1 69 ? -5.015 -28.433 2.108 1.00 84.25 69 GLU A CA 1
ATOM 548 C C . GLU A 1 69 ? -4.402 -27.681 0.916 1.00 84.25 69 GLU A C 1
ATOM 550 O O . GLU A 1 69 ? -4.740 -27.946 -0.238 1.00 84.25 69 GLU A O 1
ATOM 555 N N . ALA A 1 70 ? -3.530 -26.702 1.173 1.00 84.31 70 ALA A N 1
ATOM 556 C CA . ALA A 1 70 ? -2.898 -25.916 0.115 1.00 84.31 70 ALA A CA 1
ATOM 557 C C . ALA A 1 70 ? -1.887 -26.768 -0.660 1.00 84.31 70 ALA A C 1
ATOM 559 O O . ALA A 1 70 ? -1.850 -26.716 -1.889 1.00 84.31 70 ALA A O 1
ATOM 560 N N . VAL A 1 71 ? -1.135 -27.598 0.066 1.00 85.38 71 VAL A N 1
ATOM 561 C CA . VAL A 1 71 ? -0.220 -28.599 -0.486 1.00 85.38 71 VAL A CA 1
ATOM 562 C C . VAL A 1 71 ? -0.960 -29.598 -1.377 1.00 85.38 71 VAL A C 1
ATOM 564 O O . VAL A 1 71 ? -0.535 -29.829 -2.505 1.00 85.38 71 VAL A O 1
ATOM 567 N N . GLN A 1 72 ? -2.101 -30.128 -0.926 1.00 84.31 72 GLN A N 1
ATOM 568 C CA . GLN A 1 72 ? -2.912 -31.064 -1.716 1.00 84.31 72 GLN A CA 1
ATOM 569 C C . GLN A 1 72 ? -3.458 -30.437 -3.006 1.00 84.31 72 GLN A C 1
ATOM 571 O O . GLN A 1 72 ? -3.375 -31.050 -4.069 1.00 84.31 72 GLN A O 1
ATOM 576 N N . ARG A 1 73 ? -3.987 -29.205 -2.945 1.00 86.06 73 ARG A N 1
ATOM 577 C CA . ARG A 1 73 ? -4.485 -28.502 -4.143 1.00 86.06 73 ARG A CA 1
ATOM 578 C C . ARG A 1 73 ? -3.367 -28.229 -5.144 1.00 86.06 73 ARG A C 1
ATOM 580 O O . ARG A 1 73 ? -3.561 -28.434 -6.337 1.00 86.06 73 ARG A O 1
ATOM 587 N N . TYR A 1 74 ? -2.212 -27.782 -4.654 1.00 89.06 74 TYR A N 1
ATOM 588 C CA . TYR A 1 74 ? -1.038 -27.531 -5.485 1.00 89.06 74 TYR A CA 1
ATOM 589 C C . TYR A 1 74 ? -0.550 -28.812 -6.165 1.00 89.06 74 TYR A C 1
ATOM 591 O O . TYR A 1 74 ? -0.343 -28.830 -7.372 1.00 89.06 74 TYR A O 1
ATOM 599 N N . PHE A 1 75 ? -0.450 -29.896 -5.400 1.00 88.31 75 PHE A N 1
ATOM 600 C CA . PHE A 1 75 ? -0.054 -31.208 -5.888 1.00 88.31 75 PHE A CA 1
ATOM 601 C C . PHE A 1 75 ? -0.956 -31.714 -7.027 1.00 88.31 75 PHE A C 1
ATOM 603 O O . PHE A 1 75 ? -0.461 -32.057 -8.099 1.00 88.31 75 PHE A O 1
ATOM 610 N N . LEU A 1 76 ? -2.279 -31.699 -6.829 1.00 88.81 76 LEU A N 1
ATOM 611 C CA . LEU A 1 76 ? -3.233 -32.125 -7.859 1.00 88.81 76 LEU A CA 1
ATOM 612 C C . LEU A 1 76 ? -3.167 -31.234 -9.104 1.00 88.81 76 LEU A C 1
ATOM 614 O O . LEU A 1 76 ? -3.250 -31.731 -10.224 1.00 88.81 76 LEU A O 1
ATOM 618 N N . GLN A 1 77 ? -2.993 -29.925 -8.916 1.00 90.56 77 GLN A N 1
ATOM 619 C CA . GLN A 1 77 ? -2.877 -28.976 -10.017 1.00 90.56 77 GLN A CA 1
ATOM 620 C C . GLN A 1 77 ? -1.610 -29.221 -10.851 1.00 90.56 77 GLN A C 1
ATOM 622 O O . GLN A 1 77 ? -1.680 -29.214 -12.075 1.00 90.56 77 GLN A O 1
ATOM 627 N N . GLU A 1 78 ? -0.459 -29.435 -10.211 1.00 89.81 78 GLU A N 1
ATOM 628 C CA . GLU A 1 78 ? 0.812 -29.705 -10.896 1.00 89.81 78 GLU A CA 1
ATOM 629 C C . GLU A 1 78 ? 0.765 -31.027 -11.681 1.00 89.81 78 GLU A C 1
ATOM 631 O O . GLU A 1 78 ? 1.220 -31.058 -12.822 1.00 89.81 78 GLU A O 1
ATOM 636 N N . ILE A 1 79 ? 0.134 -32.083 -11.148 1.00 90.50 79 ILE A N 1
ATOM 637 C CA . ILE A 1 79 ? -0.060 -33.337 -11.899 1.00 90.50 79 ILE A CA 1
ATOM 638 C C . ILE A 1 79 ? -0.947 -33.120 -13.124 1.00 90.50 79 ILE A C 1
ATOM 640 O O . ILE A 1 79 ? -0.553 -33.487 -14.227 1.00 90.50 79 ILE A O 1
ATOM 644 N N . GLN A 1 80 ? -2.101 -32.467 -12.959 1.00 91.62 80 GLN A N 1
ATOM 645 C CA . GLN A 1 80 ? -3.014 -32.198 -14.075 1.00 91.62 80 GLN A CA 1
ATOM 646 C C . GLN A 1 80 ? -2.352 -31.360 -15.175 1.00 91.62 80 GLN A C 1
ATOM 648 O O . GLN A 1 80 ? -2.537 -31.632 -16.359 1.00 91.62 80 GLN A O 1
ATOM 653 N N . MET A 1 81 ? -1.571 -30.342 -14.796 1.00 91.00 81 MET A N 1
ATOM 654 C CA . MET A 1 81 ? -0.816 -29.529 -15.753 1.00 91.00 81 MET A CA 1
ATOM 655 C C . MET A 1 81 ? 0.275 -30.352 -16.445 1.00 91.00 81 MET A C 1
ATOM 657 O O . MET A 1 81 ? 0.428 -30.244 -17.660 1.00 91.00 81 MET A O 1
ATOM 661 N N . GLY A 1 82 ? 0.996 -31.194 -15.700 1.00 90.31 82 GLY A N 1
ATOM 662 C CA . GLY A 1 82 ? 2.023 -32.080 -16.241 1.00 90.31 82 GLY A CA 1
ATOM 663 C C . GLY A 1 82 ? 1.470 -33.069 -17.266 1.00 90.31 82 GLY A C 1
ATOM 664 O O . GLY A 1 82 ? 1.975 -33.142 -18.384 1.00 90.31 82 GLY A O 1
ATOM 665 N N . GLU A 1 83 ? 0.389 -33.769 -16.924 1.00 87.50 83 GLU A N 1
ATOM 666 C CA . GLU A 1 83 ? -0.292 -34.715 -17.815 1.00 87.50 83 GLU A CA 1
ATOM 667 C C . GLU A 1 83 ? -0.869 -34.023 -19.057 1.00 87.50 83 GLU A C 1
ATOM 669 O O . GLU A 1 83 ? -0.703 -34.516 -20.173 1.00 87.50 83 GLU A O 1
ATOM 674 N N . ALA A 1 84 ? -1.486 -32.847 -18.895 1.00 90.88 84 ALA A N 1
ATOM 675 C CA . ALA A 1 84 ? -2.030 -32.083 -20.015 1.00 90.88 84 ALA A CA 1
ATOM 676 C C . ALA A 1 84 ? -0.943 -31.605 -20.993 1.00 90.88 84 ALA A C 1
ATOM 678 O O . ALA A 1 84 ? -1.168 -31.623 -22.202 1.00 90.88 84 ALA A O 1
ATOM 679 N N . LEU A 1 85 ? 0.226 -31.188 -20.495 1.00 91.75 85 LEU A N 1
ATOM 680 C CA . LEU A 1 85 ? 1.354 -30.755 -21.331 1.00 91.75 85 LEU A CA 1
ATOM 681 C C . LEU A 1 85 ? 2.011 -31.931 -22.058 1.00 91.75 85 LEU A C 1
ATOM 683 O O . LEU A 1 85 ? 2.337 -31.813 -23.239 1.00 91.75 85 LEU A O 1
ATOM 687 N N . ILE A 1 86 ? 2.110 -33.089 -21.400 1.00 89.62 86 ILE A N 1
ATOM 688 C CA . ILE A 1 86 ? 2.572 -34.329 -22.037 1.00 89.62 86 ILE A CA 1
ATOM 689 C C . ILE A 1 86 ? 1.603 -34.749 -23.148 1.00 89.62 86 ILE A C 1
ATOM 691 O O . ILE A 1 86 ? 2.047 -35.069 -24.248 1.00 89.62 86 ILE A O 1
ATOM 695 N N . ALA A 1 87 ? 0.289 -34.672 -22.910 1.00 89.56 87 ALA A N 1
ATOM 696 C CA . ALA A 1 87 ? -0.722 -34.953 -23.931 1.00 89.56 87 ALA A CA 1
ATOM 697 C C . ALA A 1 87 ? -0.656 -33.978 -25.124 1.00 89.56 87 ALA A C 1
ATOM 699 O O . ALA A 1 87 ? -1.000 -34.348 -26.244 1.00 89.56 87 ALA A O 1
ATOM 700 N N . GLN A 1 88 ? -0.189 -32.746 -24.899 1.00 89.75 88 GLN A N 1
ATOM 701 C CA . GLN A 1 88 ? 0.037 -31.734 -25.939 1.00 89.75 88 GLN A CA 1
ATOM 702 C C . GLN A 1 88 ? 1.380 -31.900 -26.675 1.00 89.75 88 GLN A C 1
ATOM 704 O O . GLN A 1 88 ? 1.625 -31.188 -27.648 1.00 89.75 88 GLN A O 1
ATOM 709 N N . GLY A 1 89 ? 2.242 -32.824 -26.240 1.00 86.38 89 GLY A N 1
ATOM 710 C CA . GLY A 1 89 ? 3.565 -33.068 -26.820 1.00 86.38 89 GLY A CA 1
ATOM 711 C C . GLY A 1 89 ? 4.701 -32.225 -26.225 1.00 86.38 89 GLY A C 1
ATOM 712 O O . GLY A 1 89 ? 5.849 -32.394 -26.633 1.00 86.38 89 GLY A O 1
ATOM 713 N N . ASP A 1 90 ? 4.432 -31.360 -25.240 1.00 88.19 90 ASP A N 1
ATOM 714 C CA . ASP A 1 90 ? 5.471 -30.617 -24.512 1.00 88.19 90 ASP A CA 1
ATOM 715 C C . ASP A 1 90 ? 5.938 -31.404 -23.279 1.00 88.19 90 ASP A C 1
ATOM 717 O O . ASP A 1 90 ? 5.576 -31.152 -22.126 1.00 88.19 90 ASP A O 1
ATOM 721 N N . VAL A 1 91 ? 6.754 -32.421 -23.552 1.00 88.38 91 VAL A N 1
ATOM 722 C CA . VAL A 1 91 ? 7.256 -33.357 -22.540 1.00 88.38 91 VAL A CA 1
ATOM 723 C C . VAL A 1 91 ? 8.196 -32.662 -21.549 1.00 88.38 91 VAL A C 1
ATOM 725 O O . VAL A 1 91 ? 8.214 -32.996 -20.366 1.00 88.38 91 VAL A O 1
ATOM 728 N N . VAL A 1 92 ? 8.976 -31.673 -21.994 1.00 87.69 92 VAL A N 1
ATOM 729 C CA . VAL A 1 92 ? 10.007 -31.039 -21.159 1.00 87.69 92 VAL A CA 1
ATOM 730 C C . VAL A 1 92 ? 9.365 -30.232 -20.033 1.00 87.69 92 VAL A C 1
ATOM 732 O O . VAL A 1 92 ? 9.758 -30.394 -18.874 1.00 87.69 92 VAL A O 1
ATOM 735 N N . THR A 1 93 ? 8.370 -29.402 -20.345 1.00 86.19 93 THR A N 1
ATOM 736 C CA . THR A 1 93 ? 7.665 -28.598 -19.335 1.00 86.19 93 THR A CA 1
ATOM 737 C C . THR A 1 93 ? 6.688 -29.444 -18.519 1.00 86.19 93 THR A C 1
ATOM 739 O O . THR A 1 93 ? 6.583 -29.261 -17.307 1.00 86.19 93 THR A O 1
ATOM 742 N N . GLY A 1 94 ? 6.041 -30.445 -19.127 1.00 88.62 94 GLY A N 1
ATOM 743 C CA . GLY A 1 94 ? 5.170 -31.374 -18.405 1.00 88.62 94 GLY A CA 1
ATOM 744 C C . GLY A 1 94 ? 5.906 -32.139 -17.298 1.00 88.62 94 GLY A C 1
ATOM 745 O O . GLY A 1 94 ? 5.430 -32.225 -16.165 1.00 88.62 94 GLY A O 1
ATOM 746 N N . VAL A 1 95 ? 7.128 -32.602 -17.578 1.00 88.81 95 VAL A N 1
ATOM 747 C CA . VAL A 1 95 ? 7.985 -33.268 -16.584 1.00 88.81 95 VAL A CA 1
ATOM 748 C C . VAL A 1 95 ? 8.441 -32.315 -15.468 1.00 88.81 95 VAL A C 1
ATOM 750 O O . VAL A 1 95 ? 8.633 -32.760 -14.338 1.00 88.81 95 VAL A O 1
ATOM 753 N N . GLU A 1 96 ? 8.576 -31.008 -15.726 1.00 86.56 96 GLU A N 1
ATOM 754 C CA . GLU A 1 96 ? 8.875 -30.020 -14.671 1.00 86.56 96 GLU A CA 1
ATOM 755 C C . GLU A 1 96 ? 7.744 -29.907 -13.652 1.00 86.56 96 GLU A C 1
ATOM 757 O O . GLU A 1 96 ? 8.004 -29.890 -12.448 1.00 86.56 96 GLU A O 1
ATOM 762 N N . HIS A 1 97 ? 6.496 -29.884 -14.115 1.00 88.88 97 HIS A N 1
ATOM 763 C CA . HIS A 1 97 ? 5.329 -29.859 -13.237 1.00 88.88 97 HIS A CA 1
ATOM 764 C C . HIS A 1 97 ? 5.216 -31.144 -12.399 1.00 88.88 97 HIS A C 1
ATOM 766 O O . HIS A 1 97 ? 5.001 -31.090 -11.186 1.00 88.88 97 HIS A O 1
ATOM 772 N N . LEU A 1 98 ? 5.497 -32.306 -12.998 1.00 88.50 98 LEU A N 1
ATOM 773 C CA . LEU A 1 98 ? 5.547 -33.575 -12.264 1.00 88.50 98 LEU A CA 1
ATOM 774 C C . LEU A 1 98 ? 6.694 -33.626 -11.240 1.00 88.50 98 LEU A C 1
ATOM 776 O O . LEU A 1 98 ? 6.493 -34.079 -10.113 1.00 88.50 98 LEU A O 1
ATOM 780 N N . ALA A 1 99 ? 7.884 -33.123 -11.583 1.00 87.50 99 ALA A N 1
ATOM 781 C CA . ALA A 1 99 ? 9.011 -33.049 -10.653 1.00 87.50 99 ALA A CA 1
ATOM 782 C C . ALA A 1 99 ? 8.702 -32.132 -9.453 1.00 87.50 99 ALA A C 1
ATOM 784 O O . ALA A 1 99 ? 8.996 -32.492 -8.312 1.00 87.50 99 ALA A O 1
ATOM 785 N N . ASN A 1 100 ? 8.041 -30.992 -9.685 1.00 85.94 100 ASN A N 1
ATOM 786 C CA . ASN A 1 100 ? 7.585 -30.094 -8.619 1.00 85.94 100 ASN A CA 1
ATOM 787 C C . ASN A 1 100 ? 6.565 -30.768 -7.690 1.00 85.94 100 ASN A C 1
ATOM 789 O O . ASN A 1 100 ? 6.651 -30.603 -6.471 1.00 85.94 100 ASN A O 1
ATOM 793 N N . ALA A 1 101 ? 5.633 -31.555 -8.241 1.00 87.12 101 ALA A N 1
ATOM 794 C CA . ALA A 1 101 ? 4.672 -32.324 -7.454 1.00 87.12 101 ALA A CA 1
ATOM 795 C C . ALA A 1 101 ? 5.377 -33.343 -6.539 1.00 87.12 101 ALA A C 1
ATOM 797 O O . ALA A 1 101 ? 5.075 -33.404 -5.348 1.00 87.12 101 ALA A O 1
ATOM 798 N N . VAL A 1 102 ? 6.373 -34.073 -7.061 1.00 85.62 102 VAL A N 1
ATOM 799 C CA . VAL A 1 102 ? 7.158 -35.063 -6.295 1.00 85.62 102 VAL A CA 1
ATOM 800 C C . VAL A 1 102 ? 7.935 -34.414 -5.142 1.00 85.62 102 VAL A C 1
ATOM 802 O O . VAL A 1 102 ? 8.014 -34.997 -4.063 1.00 85.62 102 VAL A O 1
ATOM 805 N N . ILE A 1 103 ? 8.479 -33.206 -5.334 1.00 81.94 103 ILE A N 1
ATOM 806 C CA . ILE A 1 103 ? 9.239 -32.477 -4.298 1.00 81.94 103 ILE A CA 1
ATOM 807 C C . ILE A 1 103 ? 8.360 -32.104 -3.094 1.00 81.94 103 ILE A C 1
ATOM 809 O O . ILE A 1 103 ? 8.844 -32.049 -1.964 1.00 81.94 103 ILE A O 1
ATOM 813 N N . VAL A 1 104 ? 7.073 -31.843 -3.323 1.00 83.19 104 VAL A N 1
ATOM 814 C CA . VAL A 1 104 ? 6.122 -31.441 -2.277 1.00 83.19 104 VAL A CA 1
ATOM 815 C C . VAL A 1 104 ? 5.573 -32.649 -1.499 1.00 83.19 104 VAL A C 1
ATOM 817 O O . VAL A 1 104 ? 5.092 -32.503 -0.373 1.00 83.19 104 VAL A O 1
ATOM 820 N N . CYS A 1 105 ? 5.667 -33.857 -2.056 1.00 79.56 105 CYS A N 1
ATOM 821 C CA . CYS A 1 105 ? 5.182 -35.073 -1.413 1.00 79.56 105 CYS A CA 1
ATOM 822 C C . CYS A 1 105 ? 6.074 -35.519 -0.247 1.00 79.56 105 CYS A C 1
ATOM 824 O O . CYS A 1 105 ? 7.278 -35.707 -0.394 1.00 79.56 105 CYS A O 1
ATOM 826 N N . GLY A 1 106 ? 5.458 -35.816 0.902 1.00 75.81 106 GLY A N 1
ATOM 827 C CA . GLY A 1 106 ? 6.156 -36.412 2.050 1.00 75.81 106 GLY A CA 1
ATOM 828 C C . GLY A 1 106 ? 6.612 -37.865 1.834 1.00 75.81 106 GLY A C 1
ATOM 829 O O . GLY A 1 106 ? 7.442 -38.358 2.593 1.00 75.81 106 GLY A O 1
ATOM 830 N N . GLN A 1 107 ? 6.088 -38.555 0.813 1.00 77.69 107 GLN A N 1
ATOM 831 C CA . GLN A 1 107 ? 6.437 -39.936 0.453 1.00 77.69 107 GLN A CA 1
ATOM 832 C C . GLN A 1 107 ? 6.652 -40.055 -1.067 1.00 77.69 107 GLN A C 1
ATOM 834 O O . GLN A 1 107 ? 5.718 -40.379 -1.801 1.00 77.69 107 GLN A O 1
ATOM 839 N N . PRO A 1 108 ? 7.868 -39.788 -1.575 1.00 79.62 108 PRO A N 1
ATOM 840 C CA . PRO A 1 108 ? 8.127 -39.802 -3.015 1.00 79.62 108 PRO A CA 1
ATOM 841 C C . PRO A 1 108 ? 8.123 -41.220 -3.608 1.00 79.62 108 PRO A C 1
ATOM 843 O O . PRO A 1 108 ? 7.771 -41.397 -4.768 1.00 79.62 108 PRO A O 1
ATOM 846 N N . THR A 1 109 ? 8.475 -42.246 -2.827 1.00 82.50 109 THR A N 1
ATOM 847 C CA . THR A 1 109 ? 8.651 -43.625 -3.316 1.00 82.50 109 THR A CA 1
ATOM 848 C C . THR A 1 109 ? 7.363 -44.250 -3.852 1.00 82.50 109 THR A C 1
ATOM 850 O O . THR A 1 109 ? 7.376 -44.825 -4.936 1.00 82.50 109 THR A O 1
ATOM 853 N N . GLN A 1 110 ? 6.244 -44.097 -3.137 1.00 82.94 110 GLN A N 1
ATOM 854 C CA . GLN A 1 110 ? 4.943 -44.636 -3.558 1.00 82.94 110 GLN A CA 1
ATOM 855 C C . GLN A 1 110 ? 4.427 -43.946 -4.821 1.00 82.94 110 GLN A C 1
ATOM 857 O O . GLN A 1 110 ? 3.901 -44.589 -5.726 1.00 82.94 110 GLN A O 1
ATOM 862 N N . LEU A 1 111 ? 4.608 -42.629 -4.903 1.00 82.25 111 LEU A N 1
ATOM 863 C CA . LEU A 1 111 ? 4.118 -41.849 -6.027 1.00 82.25 111 LEU A CA 1
ATOM 864 C C . LEU A 1 111 ? 4.919 -42.109 -7.303 1.00 82.25 111 LEU A C 1
ATOM 866 O O . LEU A 1 111 ? 4.335 -42.228 -8.375 1.00 82.25 111 LEU A O 1
ATOM 870 N N . ILE A 1 112 ? 6.242 -42.245 -7.189 1.00 83.56 112 ILE A N 1
ATOM 871 C CA . ILE A 1 112 ? 7.103 -42.606 -8.322 1.00 83.56 112 ILE A CA 1
ATOM 872 C C . ILE A 1 112 ? 6.672 -43.957 -8.913 1.00 83.56 112 ILE A C 1
ATOM 874 O O . ILE A 1 112 ? 6.667 -44.107 -10.131 1.00 83.56 112 ILE A O 1
ATOM 878 N N . GLN A 1 113 ? 6.249 -44.909 -8.076 1.00 84.50 113 GLN A N 1
ATOM 879 C CA . GLN A 1 113 ? 5.763 -46.213 -8.527 1.00 84.50 113 GLN A CA 1
ATOM 880 C C . GLN A 1 113 ? 4.429 -46.122 -9.284 1.00 84.50 113 GLN A C 1
ATOM 882 O O . GLN A 1 113 ? 4.253 -46.807 -10.289 1.00 84.50 113 GLN A O 1
ATOM 887 N N . VAL A 1 114 ? 3.508 -45.255 -8.851 1.00 85.56 114 VAL A N 1
ATOM 888 C CA . VAL A 1 114 ? 2.258 -44.997 -9.590 1.00 85.56 114 VAL A CA 1
ATOM 889 C C . VAL A 1 114 ? 2.553 -44.304 -10.922 1.00 85.56 114 VAL A C 1
ATOM 891 O O . VAL A 1 114 ? 2.056 -44.738 -11.956 1.00 85.56 114 VAL A O 1
ATOM 894 N N . LEU A 1 115 ? 3.424 -43.288 -10.924 1.00 82.31 115 LEU A N 1
ATOM 895 C CA . LEU A 1 115 ? 3.825 -42.586 -12.149 1.00 82.31 115 LEU A CA 1
ATOM 896 C C . LEU A 1 115 ? 4.545 -43.496 -13.153 1.00 82.31 115 LEU A C 1
ATOM 898 O O . LEU A 1 115 ? 4.444 -43.279 -14.356 1.00 82.31 115 LEU A O 1
ATOM 902 N N . GLN A 1 116 ? 5.243 -44.531 -12.682 1.00 84.12 116 GLN A N 1
ATOM 903 C CA . GLN A 1 116 ? 5.857 -45.539 -13.547 1.00 84.12 116 GLN A CA 1
ATOM 904 C C . GLN A 1 116 ? 4.814 -46.364 -14.319 1.00 84.12 116 GLN A C 1
ATOM 906 O O . GLN A 1 116 ? 5.102 -46.834 -15.415 1.00 84.12 116 GLN A O 1
ATOM 911 N N . GLN A 1 117 ? 3.617 -46.554 -13.756 1.00 84.12 117 GLN A N 1
ATOM 912 C CA . GLN A 1 117 ? 2.529 -47.292 -14.405 1.00 84.12 117 GLN A CA 1
ATOM 913 C C . GLN A 1 117 ? 1.706 -46.413 -15.353 1.00 84.12 117 GLN A C 1
ATOM 915 O O . GLN A 1 117 ? 1.104 -46.935 -16.289 1.00 84.12 117 GLN A O 1
ATOM 920 N N . THR A 1 118 ? 1.663 -45.098 -15.120 1.00 83.25 118 THR A N 1
ATOM 921 C CA . THR A 1 118 ? 0.833 -44.166 -15.898 1.00 83.25 118 THR A CA 1
ATOM 922 C C . THR A 1 118 ? 1.581 -43.464 -17.029 1.00 83.25 118 THR A C 1
ATOM 924 O O . THR A 1 118 ? 0.939 -42.974 -17.957 1.00 83.25 118 THR A O 1
ATOM 927 N N . LEU A 1 119 ? 2.918 -43.414 -16.988 1.00 82.25 119 LEU A N 1
ATOM 928 C CA . LEU A 1 119 ? 3.733 -42.696 -17.970 1.00 82.25 119 LEU A CA 1
ATOM 929 C C . LEU A 1 119 ? 4.558 -43.642 -18.859 1.00 82.25 119 LEU A C 1
ATOM 931 O O . LEU A 1 119 ? 5.091 -44.641 -18.372 1.00 82.25 119 LEU A O 1
ATOM 935 N N . PRO A 1 120 ? 4.753 -43.306 -20.150 1.00 84.69 120 PRO A N 1
ATOM 936 C CA . PRO A 1 120 ? 5.701 -44.004 -21.015 1.00 84.69 120 PRO A CA 1
ATOM 937 C C . PRO A 1 120 ? 7.131 -43.966 -20.453 1.00 84.69 120 PRO A C 1
ATOM 939 O O . PRO A 1 120 ? 7.559 -42.971 -19.859 1.00 84.69 120 PRO A O 1
ATOM 942 N N . SER A 1 121 ? 7.900 -45.030 -20.693 1.00 76.38 121 SER A N 1
ATOM 943 C CA . SER A 1 121 ? 9.257 -45.220 -20.153 1.00 76.38 121 SER A CA 1
ATOM 944 C C . SER A 1 121 ? 10.235 -44.087 -20.500 1.00 76.38 121 SER A C 1
ATOM 946 O O . SER A 1 121 ? 11.089 -43.740 -19.682 1.00 76.38 121 SER A O 1
ATOM 948 N N . GLU A 1 122 ? 10.082 -43.464 -21.671 1.00 82.50 122 GLU A N 1
ATOM 949 C CA . GLU A 1 122 ? 10.907 -42.335 -22.126 1.00 82.50 122 GLU A CA 1
ATOM 950 C C . GLU A 1 122 ? 10.703 -41.074 -21.270 1.00 82.50 122 GLU A C 1
ATOM 952 O O . GLU A 1 122 ? 11.662 -40.412 -20.870 1.00 82.50 122 GLU A O 1
ATOM 957 N N . VAL A 1 123 ? 9.452 -40.770 -20.916 1.00 84.25 123 VAL A N 1
ATOM 958 C CA . VAL A 1 123 ? 9.093 -39.604 -20.094 1.00 84.25 123 VAL A CA 1
ATOM 959 C C . VAL A 1 123 ? 9.524 -39.818 -18.644 1.00 84.25 123 VAL A C 1
ATOM 961 O O . VAL A 1 123 ? 10.016 -38.901 -17.983 1.00 84.25 123 VAL A O 1
ATOM 964 N N . PHE A 1 124 ? 9.401 -41.054 -18.158 1.00 85.56 124 PHE A N 1
ATOM 965 C CA . PHE A 1 124 ? 9.821 -41.424 -16.811 1.00 85.56 124 PHE A CA 1
ATOM 966 C C . PHE A 1 124 ? 11.340 -41.277 -16.611 1.00 85.56 124 PHE A C 1
ATOM 968 O O . PHE A 1 124 ? 11.782 -40.774 -15.576 1.00 85.56 124 PHE A O 1
ATOM 975 N N . ALA A 1 125 ? 12.154 -41.634 -17.610 1.00 85.38 125 ALA A N 1
ATOM 976 C CA . ALA A 1 125 ? 13.606 -41.444 -17.553 1.00 85.38 125 ALA A CA 1
ATOM 977 C C . ALA A 1 125 ? 13.991 -39.958 -17.417 1.00 85.38 125 ALA A C 1
ATOM 979 O O . ALA A 1 125 ? 14.832 -39.603 -16.583 1.00 85.38 125 ALA A O 1
ATOM 980 N N . LEU A 1 126 ? 13.322 -39.082 -18.177 1.00 83.69 126 LEU A N 1
ATOM 981 C CA . LEU A 1 126 ? 13.501 -37.629 -18.090 1.00 83.69 126 LEU A CA 1
ATOM 982 C C . LEU A 1 126 ? 13.070 -37.076 -16.724 1.00 83.69 126 LEU A C 1
ATOM 984 O O . LEU A 1 126 ? 13.725 -36.186 -16.184 1.00 83.69 126 LEU A O 1
ATOM 988 N N . LEU A 1 127 ? 12.012 -37.629 -16.130 1.00 85.56 127 LEU A N 1
ATOM 989 C CA . LEU A 1 127 ? 11.537 -37.256 -14.797 1.00 85.56 127 LEU A CA 1
ATOM 990 C C . LEU A 1 127 ? 12.554 -37.598 -13.706 1.00 85.56 127 LEU A C 1
ATOM 992 O O . LEU A 1 127 ? 12.867 -36.748 -12.872 1.00 85.56 127 LEU A O 1
ATOM 996 N N . ILE A 1 128 ? 13.136 -38.797 -13.736 1.00 86.62 128 ILE A N 1
ATOM 997 C CA . ILE A 1 128 ? 14.179 -39.189 -12.777 1.00 86.62 128 ILE A CA 1
ATOM 998 C C . ILE A 1 128 ? 15.429 -38.313 -12.925 1.00 86.62 128 ILE A C 1
ATOM 1000 O O . ILE A 1 128 ? 16.030 -37.933 -11.916 1.00 86.62 128 ILE A O 1
ATOM 1004 N N . HIS A 1 129 ? 15.804 -37.956 -14.157 1.00 86.62 129 HIS A N 1
ATOM 1005 C CA . HIS A 1 129 ? 16.897 -37.018 -14.411 1.00 86.62 129 HIS A CA 1
ATOM 1006 C C . HIS A 1 129 ? 16.600 -35.642 -13.798 1.00 86.62 129 HIS A C 1
ATOM 1008 O O . HIS A 1 129 ? 17.395 -35.141 -13.006 1.00 86.62 129 HIS A O 1
ATOM 1014 N N . LYS A 1 130 ? 15.411 -35.075 -14.051 1.00 82.81 130 LYS A N 1
ATOM 1015 C CA . LYS A 1 130 ? 15.017 -33.768 -13.498 1.00 82.81 130 LYS A CA 1
ATOM 1016 C C . LYS A 1 130 ? 14.876 -33.760 -11.978 1.00 82.81 130 LYS A C 1
ATOM 1018 O O . LYS A 1 130 ? 15.195 -32.749 -11.354 1.00 82.81 130 LYS A O 1
ATOM 1023 N N . ILE A 1 131 ? 14.439 -34.857 -11.356 1.00 82.56 131 ILE A N 1
ATOM 1024 C CA . ILE A 1 131 ? 14.405 -34.969 -9.889 1.00 82.56 131 ILE A CA 1
ATOM 1025 C C . ILE A 1 131 ? 15.826 -34.921 -9.323 1.00 82.56 131 ILE A C 1
ATOM 1027 O O . ILE A 1 131 ? 16.068 -34.194 -8.360 1.00 82.56 131 ILE A O 1
ATOM 1031 N N . LYS A 1 132 ? 16.774 -35.656 -9.919 1.00 82.88 132 LYS A N 1
ATOM 1032 C CA . LYS A 1 132 ? 18.184 -35.623 -9.502 1.00 82.88 132 LYS A CA 1
ATOM 1033 C C . LYS A 1 132 ? 18.783 -34.230 -9.691 1.00 82.88 132 LYS A C 1
ATOM 1035 O O . LYS A 1 132 ? 19.381 -33.711 -8.752 1.00 82.88 132 LYS A O 1
ATOM 1040 N N . ASP A 1 133 ? 18.541 -33.593 -10.833 1.00 80.62 133 ASP A N 1
ATOM 1041 C CA . ASP A 1 133 ? 19.006 -32.230 -11.101 1.00 80.62 133 ASP A CA 1
ATOM 1042 C C . ASP A 1 133 ? 18.428 -31.233 -10.091 1.00 80.62 133 ASP A C 1
ATOM 1044 O O . ASP A 1 133 ? 19.176 -30.486 -9.467 1.00 80.62 133 ASP A O 1
ATOM 1048 N N . SER A 1 134 ? 17.121 -31.283 -9.825 1.00 69.31 134 SER A N 1
ATOM 1049 C CA . SER A 1 134 ? 16.450 -30.389 -8.868 1.00 69.31 134 SER A CA 1
ATOM 1050 C C . SER A 1 134 ? 16.949 -30.588 -7.430 1.00 69.31 134 SER A C 1
ATOM 1052 O O . SER A 1 134 ? 17.136 -29.621 -6.691 1.00 69.31 134 SER A O 1
ATOM 1054 N N . GLN A 1 135 ? 17.227 -31.835 -7.029 1.00 66.75 135 GLN A N 1
ATOM 1055 C CA . GLN A 1 135 ? 17.877 -32.148 -5.750 1.00 66.75 135 GLN A CA 1
ATOM 1056 C C . GLN A 1 135 ? 19.289 -31.543 -5.692 1.00 66.75 135 GLN A C 1
ATOM 1058 O O . GLN A 1 135 ? 19.662 -30.935 -4.686 1.00 66.75 135 GLN A O 1
ATOM 1063 N N . THR A 1 136 ? 20.063 -31.629 -6.780 1.00 65.94 136 THR A N 1
ATOM 1064 C CA . THR A 1 136 ? 21.386 -30.989 -6.847 1.00 65.94 136 THR A CA 1
ATOM 1065 C C . THR A 1 136 ? 21.310 -29.464 -6.851 1.00 65.94 136 THR A C 1
ATOM 1067 O O . THR A 1 136 ? 22.150 -28.835 -6.214 1.00 65.94 136 THR A O 1
ATOM 1070 N N . GLU A 1 137 ? 20.289 -28.853 -7.459 1.00 58.22 137 GLU A N 1
ATOM 1071 C CA . GLU A 1 137 ? 20.071 -27.402 -7.420 1.00 58.22 137 GLU A CA 1
ATOM 1072 C C . GLU A 1 137 ? 19.696 -26.906 -6.017 1.00 58.22 137 GLU A C 1
ATOM 1074 O O . GLU A 1 137 ? 20.177 -25.854 -5.584 1.00 58.22 137 GLU A O 1
ATOM 1079 N N . LEU A 1 138 ? 18.903 -27.675 -5.261 1.00 56.59 138 LEU A N 1
ATOM 1080 C CA . LEU A 1 138 ? 18.618 -27.389 -3.852 1.00 56.59 138 LEU A CA 1
ATOM 1081 C C . LEU A 1 138 ? 19.899 -27.452 -3.006 1.00 56.59 138 LEU A C 1
ATOM 1083 O O . LEU A 1 138 ? 20.146 -26.542 -2.211 1.00 56.59 138 LEU A O 1
ATOM 1087 N N . ILE A 1 139 ? 20.756 -28.452 -3.238 1.00 55.09 139 ILE A N 1
ATOM 1088 C CA . ILE A 1 139 ? 22.040 -28.624 -2.535 1.00 55.09 139 ILE A CA 1
ATOM 1089 C C . ILE A 1 139 ? 23.063 -27.541 -2.939 1.00 55.09 139 ILE A C 1
ATOM 1091 O O . ILE A 1 139 ? 23.769 -27.003 -2.088 1.00 55.09 139 ILE A O 1
ATOM 1095 N N . GLN A 1 140 ? 23.107 -27.140 -4.212 1.00 50.62 140 GLN A N 1
ATOM 1096 C CA . GLN A 1 140 ? 24.021 -26.113 -4.745 1.00 50.62 140 GLN A CA 1
ATOM 1097 C C . GLN A 1 140 ? 23.529 -24.675 -4.549 1.00 50.62 140 GLN A C 1
ATOM 1099 O O . GLN A 1 140 ? 24.259 -23.718 -4.812 1.00 50.62 140 GLN A O 1
ATOM 1104 N N . SER A 1 141 ? 22.303 -24.491 -4.057 1.00 49.41 141 SER A N 1
ATOM 1105 C CA . SER A 1 141 ? 21.823 -23.188 -3.593 1.00 49.41 141 SER A CA 1
ATOM 1106 C C . SER A 1 141 ? 22.437 -22.770 -2.242 1.00 49.41 141 SER A C 1
ATOM 1108 O O . SER A 1 141 ? 22.273 -21.617 -1.819 1.00 49.41 141 SER A O 1
ATOM 1110 N N . ALA A 1 142 ? 23.214 -23.656 -1.600 1.00 43.44 142 ALA A N 1
ATOM 1111 C CA . ALA A 1 142 ? 24.176 -23.300 -0.561 1.00 43.44 142 ALA A CA 1
ATOM 1112 C C . ALA A 1 142 ? 25.393 -22.573 -1.184 1.00 43.44 142 ALA A C 1
ATOM 1114 O O . ALA A 1 142 ? 25.917 -22.995 -2.213 1.00 43.44 142 ALA A O 1
ATOM 1115 N N . PRO A 1 143 ? 25.855 -21.444 -0.615 1.00 40.91 143 PRO A N 1
ATOM 1116 C CA . PRO A 1 143 ? 26.771 -20.546 -1.303 1.00 40.91 143 PRO A CA 1
ATOM 1117 C C . PRO A 1 143 ? 28.205 -21.079 -1.244 1.00 40.91 143 PRO A C 1
ATOM 1119 O O . PRO A 1 143 ? 28.916 -20.862 -0.267 1.00 40.91 143 PRO A O 1
ATOM 1122 N N . GLY A 1 144 ? 28.655 -21.717 -2.318 1.00 45.31 144 GLY A N 1
ATOM 1123 C CA . GLY A 1 144 ? 30.050 -22.107 -2.471 1.00 45.31 144 GLY A CA 1
ATOM 1124 C C . GLY A 1 144 ? 30.315 -22.687 -3.849 1.00 45.31 144 GLY A C 1
ATOM 1125 O O . GLY A 1 144 ? 30.042 -23.850 -4.079 1.00 45.31 144 GLY A O 1
ATOM 1126 N N . GLN A 1 145 ? 30.881 -21.857 -4.728 1.00 43.88 145 GLN A N 1
ATOM 1127 C CA . GLN A 1 145 ? 31.499 -22.225 -6.008 1.00 43.88 145 GLN A CA 1
ATOM 1128 C C . GLN A 1 145 ? 30.562 -22.717 -7.125 1.00 43.88 145 GLN A C 1
ATOM 1130 O O . GLN A 1 145 ? 30.309 -23.902 -7.290 1.00 43.88 145 GLN A O 1
ATOM 1135 N N . ARG A 1 146 ? 30.211 -21.795 -8.028 1.00 38.00 146 ARG A N 1
ATOM 1136 C CA . ARG A 1 146 ? 30.261 -22.084 -9.468 1.00 38.00 146 ARG A CA 1
ATOM 1137 C C . ARG A 1 146 ? 30.937 -20.928 -10.189 1.00 38.00 146 ARG A C 1
ATOM 1139 O O . ARG A 1 146 ? 30.441 -19.800 -10.178 1.00 38.00 146 ARG A O 1
ATOM 1146 N N . LEU A 1 147 ? 32.108 -21.227 -10.742 1.00 35.94 147 LEU A N 1
ATOM 1147 C CA . LEU A 1 147 ? 32.797 -20.414 -11.729 1.00 35.94 147 LEU A CA 1
ATOM 1148 C C . LEU A 1 147 ? 32.174 -20.684 -13.101 1.00 35.94 147 LEU A C 1
ATOM 1150 O O . LEU A 1 147 ? 31.893 -21.826 -13.433 1.00 35.94 147 LEU A O 1
ATOM 1154 N N . ALA A 1 148 ? 31.961 -19.583 -13.819 1.00 42.78 148 ALA A N 1
ATOM 1155 C CA . ALA A 1 148 ? 32.063 -19.416 -15.263 1.00 42.78 148 ALA A CA 1
ATOM 1156 C C . ALA A 1 148 ? 31.642 -20.583 -16.170 1.00 42.78 148 ALA A C 1
ATOM 1158 O O . ALA A 1 148 ? 32.439 -21.463 -16.449 1.00 42.78 148 ALA A O 1
ATOM 1159 N N . GLU A 1 149 ? 30.459 -20.438 -16.765 1.00 37.19 149 GLU A N 1
ATOM 1160 C CA . GLU A 1 149 ? 30.221 -20.734 -18.181 1.00 37.19 149 GLU A CA 1
ATOM 1161 C C . GLU A 1 149 ? 29.055 -19.846 -18.636 1.00 37.19 149 GLU A C 1
ATOM 1163 O O . GLU A 1 149 ? 27.879 -20.171 -18.496 1.00 37.19 149 GLU A O 1
ATOM 1168 N N . SER A 1 150 ? 29.385 -18.630 -19.072 1.00 36.12 150 SER A N 1
ATOM 1169 C CA . SER A 1 150 ? 28.474 -17.807 -19.865 1.00 36.12 150 SER A CA 1
ATOM 1170 C C . SER A 1 150 ? 28.985 -17.853 -21.293 1.00 36.12 150 SER A C 1
ATOM 1172 O O . SER A 1 150 ? 30.007 -17.236 -21.604 1.00 36.12 150 SER A O 1
ATOM 1174 N N . SER A 1 151 ? 28.286 -18.619 -22.125 1.00 40.91 151 SER A N 1
ATOM 1175 C CA . SER A 1 151 ? 28.378 -18.553 -23.575 1.00 40.91 151 SER A CA 1
ATOM 1176 C C . SER A 1 151 ? 28.248 -17.099 -24.033 1.00 40.91 151 SER A C 1
ATOM 1178 O O . SER A 1 151 ? 27.452 -16.312 -23.515 1.00 40.91 151 SER A O 1
ATOM 1180 N N . ASN A 1 152 ? 29.106 -16.725 -24.976 1.00 47.19 152 ASN A N 1
ATOM 1181 C CA . ASN A 1 152 ? 29.302 -15.354 -25.439 1.00 47.19 152 ASN A CA 1
ATOM 1182 C C . ASN A 1 152 ? 28.205 -14.870 -26.414 1.00 47.19 152 ASN A C 1
ATOM 1184 O O . ASN A 1 152 ? 28.386 -13.842 -27.061 1.00 47.19 152 ASN A O 1
ATOM 1188 N N . ASP A 1 153 ? 27.053 -15.540 -26.480 1.00 43.69 153 ASP A N 1
ATOM 1189 C CA . ASP A 1 153 ? 26.014 -15.279 -27.489 1.00 43.69 153 ASP A CA 1
ATOM 1190 C C . ASP A 1 153 ? 24.984 -14.198 -27.088 1.00 43.69 153 ASP A C 1
ATOM 1192 O O . ASP A 1 153 ? 24.164 -13.779 -27.900 1.00 43.69 153 ASP A O 1
ATOM 1196 N N . ASP A 1 154 ? 25.053 -13.650 -25.868 1.00 43.56 154 ASP A N 1
ATOM 1197 C CA . ASP A 1 154 ? 24.199 -12.527 -25.422 1.00 43.56 154 ASP A CA 1
ATOM 1198 C C . ASP A 1 154 ? 24.798 -11.128 -25.714 1.00 43.56 154 ASP A C 1
ATOM 1200 O O . ASP A 1 154 ? 24.217 -10.088 -25.376 1.00 43.56 154 ASP A O 1
ATOM 1204 N N . LEU A 1 155 ? 25.985 -11.061 -26.328 1.00 48.53 155 LEU A N 1
ATOM 1205 C CA . LEU A 1 155 ? 26.720 -9.808 -26.553 1.00 48.53 155 LEU A CA 1
ATOM 1206 C C . LEU A 1 155 ? 26.362 -9.081 -27.862 1.00 48.53 155 LEU A C 1
ATOM 1208 O O . LEU A 1 155 ? 26.710 -7.902 -28.003 1.00 48.53 155 LEU A O 1
ATOM 1212 N N . GLU A 1 156 ? 25.608 -9.712 -28.766 1.00 47.91 156 GLU A N 1
ATOM 1213 C CA . GLU A 1 156 ? 25.397 -9.222 -30.138 1.00 47.91 156 GLU A CA 1
ATOM 1214 C C . GLU A 1 156 ? 23.945 -8.844 -30.476 1.00 47.91 156 GLU A C 1
ATOM 1216 O O . GLU A 1 156 ? 23.503 -8.846 -31.615 1.00 47.91 156 GLU A O 1
ATOM 1221 N N . LEU A 1 157 ? 23.190 -8.389 -29.478 1.00 45.94 157 LEU A N 1
ATOM 1222 C CA . LEU A 1 157 ? 22.040 -7.503 -29.692 1.00 45.94 157 LEU A CA 1
ATOM 1223 C C . LEU A 1 157 ? 22.078 -6.403 -28.641 1.00 45.94 157 LEU A C 1
ATOM 1225 O O . LEU A 1 157 ? 21.147 -6.157 -27.871 1.00 45.94 157 LEU A O 1
ATOM 1229 N N . LYS A 1 158 ? 23.198 -5.676 -28.645 1.00 47.81 158 LYS A N 1
ATOM 1230 C CA . LYS A 1 158 ? 23.362 -4.379 -27.989 1.00 47.81 158 LYS A CA 1
ATOM 1231 C C . LYS A 1 158 ? 22.483 -3.355 -28.718 1.00 47.81 158 LYS A C 1
ATOM 1233 O O . LYS A 1 158 ? 22.978 -2.391 -29.295 1.00 47.81 158 LYS A O 1
ATOM 1238 N N . LYS A 1 159 ? 21.156 -3.568 -28.699 1.00 53.19 159 LYS A N 1
ATOM 1239 C CA . LYS A 1 159 ? 20.137 -2.574 -29.044 1.00 53.19 159 LYS A CA 1
ATOM 1240 C C . LYS A 1 159 ? 20.609 -1.282 -28.409 1.00 53.19 159 LYS A C 1
ATOM 1242 O O . LYS A 1 159 ? 20.758 -1.211 -27.189 1.00 53.19 159 LYS A O 1
ATOM 1247 N N . MET A 1 160 ? 20.910 -0.295 -29.240 1.00 55.25 160 MET A N 1
ATOM 1248 C CA . MET A 1 160 ? 21.342 1.022 -28.810 1.00 55.25 160 MET A CA 1
ATOM 1249 C C . MET A 1 160 ? 20.177 1.634 -28.016 1.00 55.25 160 MET A C 1
ATOM 1251 O O . MET A 1 160 ? 19.288 2.274 -28.570 1.00 55.25 160 MET A O 1
ATOM 1255 N N . VAL A 1 161 ? 20.093 1.336 -26.713 1.00 66.62 161 VAL A N 1
ATOM 1256 C CA . VAL A 1 161 ? 18.986 1.791 -25.871 1.00 66.62 161 VAL A CA 1
ATOM 1257 C C . VAL A 1 161 ? 19.090 3.303 -25.802 1.00 66.62 161 VAL A C 1
ATOM 1259 O O . VAL A 1 161 ? 20.095 3.851 -25.339 1.00 66.62 161 VAL A O 1
ATOM 1262 N N . GLN A 1 162 ? 18.050 3.980 -26.281 1.00 80.50 162 GLN A N 1
ATOM 1263 C CA . GLN A 1 162 ? 18.012 5.432 -26.351 1.00 80.50 162 GLN A CA 1
ATOM 1264 C C . GLN A 1 162 ? 18.279 6.036 -24.964 1.00 80.50 162 GLN A C 1
ATOM 1266 O O . GLN A 1 162 ? 17.509 5.848 -24.016 1.00 80.50 162 GLN A O 1
ATOM 1271 N N . ARG A 1 163 ? 19.397 6.760 -24.832 1.00 86.25 163 ARG A N 1
ATOM 1272 C CA . ARG A 1 163 ? 19.753 7.449 -23.587 1.00 86.25 163 ARG A CA 1
ATOM 1273 C C . ARG A 1 163 ? 18.797 8.615 -23.357 1.00 86.25 163 ARG A C 1
ATOM 1275 O O . ARG A 1 163 ? 18.497 9.384 -24.263 1.00 86.25 163 AR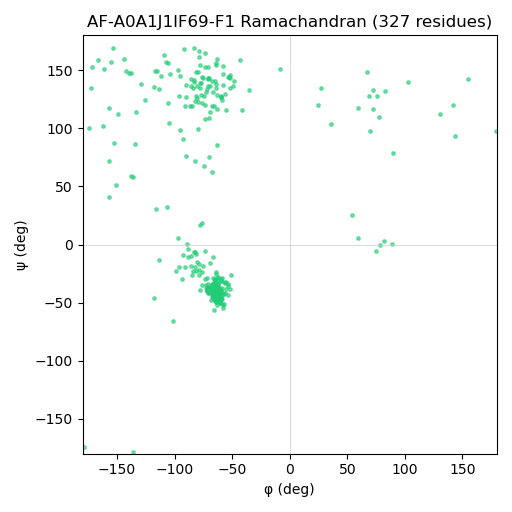G A O 1
ATOM 1282 N N . LEU A 1 164 ? 18.345 8.753 -22.116 1.00 90.19 164 LEU A N 1
ATOM 1283 C CA . LEU A 1 164 ? 17.360 9.749 -21.705 1.00 90.19 164 LEU A CA 1
ATOM 1284 C C . LEU A 1 164 ? 17.981 10.768 -20.755 1.00 90.19 164 LEU A C 1
ATOM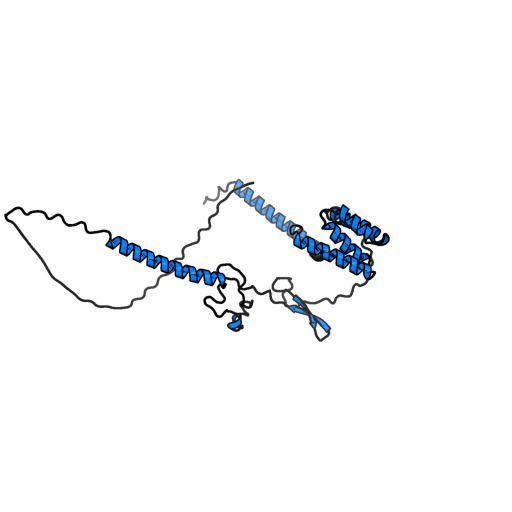 1286 O O . LEU A 1 164 ? 18.621 10.394 -19.767 1.00 90.19 164 LEU A O 1
ATOM 1290 N N . THR A 1 165 ? 17.714 12.048 -20.994 1.00 91.56 165 THR A N 1
ATOM 1291 C CA . THR A 1 165 ? 18.157 13.153 -20.140 1.00 91.56 165 THR A CA 1
ATOM 1292 C C . THR A 1 165 ? 17.080 13.556 -19.135 1.00 91.56 165 THR A C 1
ATOM 1294 O O . THR A 1 165 ? 15.874 13.495 -19.385 1.00 91.56 165 THR A O 1
ATOM 1297 N N . LEU A 1 166 ? 17.516 13.949 -17.938 1.00 92.62 166 LEU A N 1
ATOM 1298 C CA . LEU A 1 166 ? 16.634 14.520 -16.925 1.00 92.62 166 LEU A CA 1
ATOM 1299 C C . LEU A 1 166 ? 16.187 15.921 -17.349 1.00 92.62 166 LEU A C 1
ATOM 1301 O O . LEU A 1 166 ? 17.005 16.727 -17.765 1.00 92.62 166 LEU A O 1
ATOM 1305 N N . ARG A 1 167 ? 14.898 16.230 -17.181 1.00 90.31 167 ARG A N 1
ATOM 1306 C CA . ARG A 1 167 ? 14.325 17.548 -17.512 1.00 90.31 167 ARG A CA 1
ATOM 1307 C C . ARG A 1 167 ? 14.336 18.532 -16.333 1.00 90.31 167 ARG A C 1
ATOM 1309 O O . ARG A 1 167 ? 14.170 19.727 -16.525 1.00 90.31 167 ARG A O 1
ATOM 1316 N N . ARG A 1 168 ? 14.465 18.041 -15.095 1.00 91.25 168 ARG A N 1
ATOM 1317 C CA . ARG A 1 168 ? 14.575 18.848 -13.865 1.00 91.25 168 ARG A CA 1
ATOM 1318 C C . ARG A 1 168 ? 16.036 19.013 -13.467 1.00 91.25 168 ARG A C 1
ATOM 1320 O O . ARG A 1 168 ? 16.813 18.078 -13.621 1.00 91.25 168 ARG A O 1
ATOM 1327 N N . ARG A 1 169 ? 16.346 20.141 -12.816 1.00 93.44 169 ARG A N 1
ATOM 1328 C CA . ARG A 1 169 ? 17.676 20.443 -12.250 1.00 93.44 169 ARG A CA 1
ATOM 1329 C C . ARG A 1 169 ? 18.177 19.374 -11.265 1.00 93.44 169 ARG A C 1
ATOM 1331 O O . ARG A 1 169 ? 19.369 19.113 -11.194 1.00 93.44 169 ARG A O 1
ATOM 1338 N N . LEU A 1 170 ? 17.276 18.729 -10.513 1.00 93.44 170 LEU A N 1
ATOM 1339 C CA . LEU A 1 170 ? 17.645 17.670 -9.568 1.00 93.44 170 LEU A CA 1
ATOM 1340 C C . LEU A 1 170 ? 18.098 16.398 -10.308 1.00 93.44 170 LEU A C 1
ATOM 1342 O O . LEU A 1 170 ? 17.274 15.666 -10.862 1.00 93.44 170 LEU A O 1
ATOM 1346 N N . SER A 1 171 ? 19.397 16.108 -10.240 1.00 90.12 171 SER A N 1
ATOM 1347 C CA . SER A 1 171 ? 20.046 14.970 -10.907 1.00 90.12 171 SER A CA 1
ATOM 1348 C C . SER A 1 171 ? 19.966 13.649 -10.123 1.00 90.12 171 SER A C 1
ATOM 1350 O O . SER A 1 171 ? 20.038 12.563 -10.700 1.00 90.12 171 SER A O 1
ATOM 1352 N N . TYR A 1 172 ? 19.767 13.714 -8.804 1.00 94.31 172 TYR A N 1
ATOM 1353 C CA . TYR A 1 172 ? 19.819 12.546 -7.919 1.00 94.31 172 TYR A CA 1
ATOM 1354 C C . TYR A 1 172 ? 18.539 11.689 -7.936 1.00 94.31 172 TYR A C 1
ATOM 1356 O O . TYR A 1 172 ? 17.419 12.191 -8.065 1.00 94.31 172 TYR A O 1
ATOM 1364 N N . ASN A 1 173 ? 18.687 10.372 -7.731 1.00 92.81 173 ASN A N 1
ATOM 1365 C CA . ASN A 1 173 ? 17.577 9.411 -7.631 1.00 92.81 173 ASN A CA 1
ATOM 1366 C C . ASN A 1 173 ? 16.967 9.387 -6.217 1.00 92.81 173 ASN A C 1
ATOM 1368 O O . ASN A 1 173 ? 17.151 8.443 -5.450 1.00 92.81 173 ASN A O 1
ATOM 1372 N N . THR A 1 174 ? 16.243 10.444 -5.864 1.00 93.50 174 THR A N 1
ATOM 1373 C CA . THR A 1 174 ? 15.538 10.558 -4.579 1.00 93.50 174 THR A CA 1
ATOM 1374 C C . THR A 1 174 ? 14.091 10.055 -4.676 1.00 93.50 174 THR A C 1
ATOM 1376 O O . THR A 1 174 ? 13.540 9.875 -5.763 1.00 93.50 174 THR A O 1
ATOM 1379 N N . LYS A 1 175 ? 13.414 9.870 -3.529 1.00 91.00 175 LYS A N 1
ATOM 1380 C CA . LYS A 1 175 ? 11.984 9.491 -3.488 1.00 91.00 175 LYS A CA 1
ATOM 1381 C C . LYS A 1 175 ? 11.071 10.519 -4.180 1.00 91.00 175 LYS A C 1
ATOM 1383 O O . LYS A 1 175 ? 10.017 10.145 -4.680 1.00 91.00 175 LYS A O 1
ATOM 1388 N N . SER A 1 176 ? 11.442 11.804 -4.197 1.00 90.31 176 SER A N 1
ATOM 1389 C CA . SER A 1 176 ? 10.723 12.868 -4.924 1.00 90.31 176 SER A CA 1
ATOM 1390 C C . SER A 1 176 ? 11.019 12.892 -6.424 1.00 90.31 176 SER A C 1
ATOM 1392 O O . SER A 1 176 ? 10.204 13.423 -7.173 1.00 90.31 176 SER A O 1
ATOM 1394 N N . ASN A 1 177 ? 12.149 12.327 -6.857 1.00 94.44 177 ASN A N 1
ATOM 1395 C CA . ASN A 1 177 ? 12.617 12.336 -8.244 1.00 94.44 177 ASN A CA 1
ATOM 1396 C C . ASN A 1 177 ? 12.470 10.969 -8.933 1.00 94.44 177 ASN A C 1
ATOM 1398 O O . ASN A 1 177 ? 13.284 10.572 -9.776 1.00 94.44 177 ASN A O 1
ATOM 1402 N N . LYS A 1 178 ? 11.435 10.221 -8.539 1.00 94.44 178 LYS A N 1
ATOM 1403 C CA . LYS A 1 178 ? 11.037 8.991 -9.222 1.00 94.44 178 LYS A CA 1
ATOM 1404 C C . LYS A 1 178 ? 10.429 9.331 -10.581 1.00 94.44 178 LYS A C 1
ATOM 1406 O O . LYS A 1 178 ? 9.765 10.354 -10.749 1.00 94.44 178 LYS A O 1
ATOM 1411 N N . ARG A 1 179 ? 10.714 8.486 -11.566 1.00 94.69 179 ARG A N 1
ATOM 1412 C CA . ARG A 1 179 ? 10.477 8.742 -12.988 1.00 94.69 179 ARG A CA 1
ATOM 1413 C C . ARG A 1 179 ? 9.917 7.488 -13.644 1.00 94.69 179 ARG A C 1
ATOM 1415 O O . ARG A 1 179 ? 10.295 6.389 -13.248 1.00 94.69 179 ARG A O 1
ATOM 1422 N N . ARG A 1 180 ? 9.058 7.671 -14.642 1.00 94.50 180 ARG A N 1
ATOM 1423 C CA . ARG A 1 180 ? 8.583 6.631 -15.560 1.00 94.50 180 ARG A CA 1
ATOM 1424 C C . ARG A 1 180 ? 9.022 7.008 -16.969 1.00 94.50 180 ARG A C 1
ATOM 1426 O O . ARG A 1 180 ? 8.909 8.174 -17.339 1.00 94.50 180 ARG A O 1
ATOM 1433 N N . ILE A 1 181 ? 9.529 6.044 -17.728 1.00 94.62 181 ILE A N 1
ATOM 1434 C CA . ILE A 1 181 ? 9.809 6.228 -19.154 1.00 94.62 181 ILE A CA 1
ATOM 1435 C C . ILE A 1 181 ? 8.483 6.052 -19.891 1.00 94.62 181 ILE A C 1
ATOM 1437 O O . ILE A 1 181 ? 7.782 5.064 -19.672 1.00 94.62 181 ILE A O 1
ATOM 1441 N N . VAL A 1 182 ? 8.112 7.040 -20.697 1.00 94.19 182 VAL A N 1
ATOM 1442 C CA . VAL A 1 182 ? 6.885 7.031 -21.498 1.00 94.19 182 VAL A CA 1
ATOM 1443 C C . VAL A 1 182 ? 7.262 7.375 -22.933 1.00 94.19 182 VAL A C 1
ATOM 1445 O O . VAL A 1 182 ? 8.092 8.258 -23.159 1.00 94.19 182 VAL A O 1
ATOM 1448 N N . ARG A 1 183 ? 6.668 6.667 -23.893 1.00 94.38 183 ARG A N 1
ATOM 1449 C CA . ARG A 1 183 ? 6.789 6.983 -25.316 1.00 94.38 183 ARG A CA 1
ATOM 1450 C C . ARG A 1 183 ? 5.795 8.089 -25.646 1.00 94.38 183 ARG A C 1
ATOM 1452 O O . ARG A 1 183 ? 4.615 7.968 -25.327 1.00 94.38 183 ARG A O 1
ATOM 1459 N N . THR A 1 184 ? 6.282 9.192 -26.197 1.00 93.06 184 THR A N 1
ATOM 1460 C CA . THR A 1 184 ? 5.418 10.291 -26.630 1.00 93.06 184 THR A CA 1
ATOM 1461 C C . THR A 1 184 ? 4.765 9.955 -27.974 1.00 93.06 184 THR A C 1
ATOM 1463 O O . THR A 1 184 ? 5.281 9.094 -28.690 1.00 93.06 184 THR A O 1
ATOM 1466 N N . PRO A 1 185 ? 3.669 10.642 -28.355 1.00 96.94 185 PRO A N 1
ATOM 1467 C CA . PRO A 1 185 ? 3.065 10.482 -29.680 1.00 96.94 185 PRO A CA 1
ATOM 1468 C C . PRO A 1 185 ? 4.064 10.675 -30.834 1.00 96.94 185 PRO A C 1
ATOM 1470 O O . PRO A 1 185 ? 4.023 9.939 -31.806 1.00 96.94 185 PRO A O 1
ATOM 1473 N N . GLY A 1 186 ? 5.049 11.571 -30.683 1.00 92.94 186 GLY A N 1
ATOM 1474 C CA . GLY A 1 186 ? 6.145 11.765 -31.647 1.00 92.94 186 GLY A CA 1
ATOM 1475 C C . GLY A 1 186 ? 7.238 10.686 -31.619 1.00 92.94 186 GLY A C 1
ATOM 1476 O O . GLY A 1 186 ? 8.366 10.948 -32.026 1.00 92.94 186 GLY A O 1
ATOM 1477 N N . GLY A 1 187 ? 6.967 9.513 -31.041 1.00 89.06 187 GLY A N 1
ATOM 1478 C CA . GLY A 1 187 ? 7.851 8.346 -31.064 1.00 89.06 187 GLY A CA 1
ATOM 1479 C C . GLY A 1 187 ? 9.081 8.403 -30.150 1.00 89.06 187 GLY A C 1
ATOM 1480 O O . GLY A 1 187 ? 9.767 7.390 -30.016 1.00 89.06 187 GLY A O 1
ATOM 1481 N N . ARG A 1 188 ? 9.348 9.531 -29.479 1.00 90.88 188 ARG A N 1
ATOM 1482 C CA . ARG A 1 188 ? 10.510 9.721 -28.592 1.00 90.88 188 ARG A CA 1
ATOM 1483 C C . ARG A 1 188 ? 10.238 9.167 -27.192 1.00 90.88 188 ARG A C 1
ATOM 1485 O O . ARG A 1 188 ? 9.151 9.338 -26.639 1.00 90.88 188 ARG A O 1
ATOM 1492 N N . LEU A 1 189 ? 11.240 8.546 -26.571 1.00 93.19 189 LEU A N 1
ATOM 1493 C CA . LEU A 1 189 ? 11.173 8.197 -25.152 1.00 93.19 189 LEU A CA 1
ATOM 1494 C C . LEU A 1 189 ? 11.448 9.444 -24.301 1.00 93.19 189 LEU A C 1
ATOM 1496 O O . LEU A 1 189 ? 12.388 10.192 -24.567 1.00 93.19 189 LEU A O 1
ATOM 1500 N N . VAL A 1 190 ? 10.641 9.676 -23.262 1.00 93.69 190 VAL A N 1
ATOM 1501 C CA . VAL A 1 190 ? 10.794 10.820 -22.346 1.00 93.69 190 VAL A CA 1
ATOM 1502 C C . VAL A 1 190 ? 10.545 10.391 -20.896 1.00 93.69 190 VAL A C 1
ATOM 1504 O O . VAL A 1 190 ? 9.712 9.529 -20.613 1.00 93.69 190 VAL A O 1
ATOM 1507 N N . TYR A 1 191 ? 11.244 11.020 -19.942 1.00 95.00 191 TYR A N 1
ATOM 1508 C CA . TYR A 1 191 ? 10.924 10.874 -18.519 1.00 95.00 191 TYR A CA 1
ATOM 1509 C C . TYR A 1 191 ? 9.687 11.689 -18.124 1.00 95.00 191 TYR A C 1
ATOM 1511 O O . TYR A 1 191 ? 9.681 12.923 -18.187 1.00 95.00 191 TYR A O 1
ATOM 1519 N N . LEU A 1 192 ? 8.683 10.993 -17.592 1.00 94.81 192 LEU A N 1
ATOM 1520 C CA . LEU A 1 192 ? 7.583 11.573 -16.834 1.00 94.81 192 LEU A CA 1
ATOM 1521 C C . LEU A 1 192 ? 7.896 11.484 -15.333 1.00 94.81 192 LEU A C 1
ATOM 1523 O O . LEU A 1 192 ? 8.213 10.413 -14.809 1.00 94.81 192 LEU A O 1
ATOM 1527 N N . TYR A 1 193 ? 7.808 12.606 -14.619 1.00 94.50 193 TYR A N 1
ATOM 1528 C CA . TYR A 1 193 ? 8.054 12.632 -13.177 1.00 94.50 193 TYR A CA 1
ATOM 1529 C C . TYR A 1 193 ? 6.840 12.136 -12.407 1.00 94.50 193 TYR A C 1
ATOM 1531 O O . TYR A 1 193 ? 5.757 12.716 -12.481 1.00 94.50 193 TYR A O 1
ATOM 1539 N N . LEU A 1 194 ? 7.048 11.096 -11.607 1.00 93.81 194 LEU A N 1
ATOM 1540 C CA . LEU A 1 194 ? 6.013 10.555 -10.746 1.00 93.81 194 LEU A CA 1
ATOM 1541 C C . LEU A 1 194 ? 5.939 11.362 -9.451 1.00 93.81 194 LEU A C 1
ATOM 1543 O O . LEU A 1 194 ? 6.952 11.718 -8.841 1.00 93.81 194 LEU A O 1
ATOM 1547 N N . LYS A 1 195 ? 4.720 11.616 -8.980 1.00 92.19 195 LYS A N 1
ATOM 1548 C CA . LYS A 1 195 ? 4.504 12.094 -7.612 1.00 92.19 195 LYS A CA 1
ATOM 1549 C C . LYS A 1 195 ? 4.815 10.941 -6.643 1.00 92.19 195 LYS A C 1
ATOM 1551 O O . LYS A 1 195 ? 4.489 9.794 -6.927 1.00 92.19 195 LYS A O 1
ATOM 1556 N N . LYS A 1 196 ? 5.405 11.226 -5.471 1.00 92.88 196 LYS A N 1
ATOM 1557 C CA . LYS A 1 196 ? 5.533 10.224 -4.377 1.00 92.88 196 LYS A CA 1
ATOM 1558 C C . LYS A 1 196 ? 4.156 9.590 -4.074 1.00 92.88 196 LYS A C 1
ATOM 1560 O O . LYS A 1 196 ? 3.161 10.331 -4.135 1.00 92.88 196 LYS A O 1
ATOM 1565 N N . PRO A 1 197 ? 4.109 8.304 -3.701 1.00 91.06 197 PRO A N 1
ATOM 1566 C CA . PRO A 1 197 ? 2.868 7.611 -3.373 1.00 91.06 197 PRO A CA 1
ATOM 1567 C C . PRO A 1 197 ? 2.107 8.303 -2.237 1.00 91.06 197 PRO A C 1
ATOM 1569 O O . PRO A 1 197 ? 2.686 9.030 -1.425 1.00 91.06 197 PRO A O 1
ATOM 1572 N N . ARG A 1 198 ? 0.789 8.105 -2.228 1.00 93.56 198 ARG A N 1
ATOM 1573 C CA . ARG A 1 198 ? -0.134 8.687 -1.248 1.00 93.56 198 ARG A CA 1
ATOM 1574 C C . ARG A 1 198 ? -0.187 7.784 -0.017 1.00 93.56 198 ARG A C 1
ATOM 1576 O O . ARG A 1 198 ? -0.150 6.566 -0.165 1.00 93.56 198 ARG A O 1
ATOM 1583 N N . SER A 1 199 ? -0.284 8.369 1.173 1.00 91.38 199 SER A N 1
ATOM 1584 C CA . SER A 1 199 ? -0.548 7.604 2.391 1.00 91.38 199 SER A CA 1
ATOM 1585 C C . SER A 1 199 ? -2.026 7.232 2.459 1.00 91.38 199 SER A C 1
ATOM 1587 O O . SER A 1 199 ? -2.905 8.029 2.119 1.00 91.38 199 SER A O 1
ATOM 1589 N N . VAL A 1 200 ? -2.294 6.000 2.882 1.00 92.50 200 VAL A N 1
ATOM 1590 C CA . VAL A 1 200 ? -3.654 5.511 3.091 1.00 92.50 200 VAL A CA 1
ATOM 1591 C C . VAL A 1 200 ? -4.146 6.002 4.460 1.00 92.50 200 VAL A C 1
ATOM 1593 O O . VAL A 1 200 ? -3.430 5.807 5.442 1.00 92.50 200 VAL A O 1
ATOM 1596 N N . PRO A 1 201 ? -5.326 6.644 4.553 1.00 94.25 201 PRO A N 1
ATOM 1597 C CA . PRO A 1 201 ? -5.878 7.087 5.832 1.00 94.25 201 PRO A CA 1
ATOM 1598 C C . PRO A 1 201 ? -6.182 5.904 6.756 1.00 94.25 201 PRO A C 1
ATOM 1600 O O . PRO A 1 201 ? -6.854 4.955 6.348 1.00 94.25 201 PRO A O 1
ATOM 1603 N N . GLY A 1 202 ? -5.687 5.976 7.991 1.00 94.81 202 GLY A N 1
ATOM 1604 C CA . GLY A 1 202 ? -5.904 4.972 9.031 1.00 94.81 202 GLY A CA 1
ATOM 1605 C C . GLY A 1 202 ? -6.885 5.444 10.104 1.00 94.81 202 GLY A C 1
ATOM 1606 O O . GLY A 1 202 ? -7.065 6.645 10.304 1.00 94.81 202 GLY A O 1
ATOM 1607 N N . CYS A 1 203 ? -7.516 4.495 10.788 1.00 96.19 203 CYS A N 1
ATOM 1608 C CA . CYS A 1 203 ? -8.368 4.740 11.946 1.00 96.19 203 CYS A CA 1
ATOM 1609 C C . CYS A 1 203 ? -7.550 5.316 13.111 1.00 96.19 203 CYS A C 1
ATOM 1611 O O . CYS A 1 203 ? -6.446 4.853 13.385 1.00 96.19 203 CYS A O 1
ATOM 1613 N N . GLY A 1 204 ? -8.105 6.280 13.846 1.00 93.50 204 GLY A N 1
ATOM 1614 C CA . GLY A 1 204 ? -7.428 6.876 15.003 1.00 93.50 204 GLY A CA 1
ATOM 1615 C C . GLY A 1 204 ? -7.158 5.912 16.169 1.00 93.50 204 GLY A C 1
ATOM 1616 O O . GLY A 1 204 ? -6.241 6.162 16.943 1.00 93.50 204 GLY A O 1
ATOM 1617 N N . GLN A 1 205 ? -7.924 4.820 16.297 1.00 93.44 205 GLN A N 1
ATOM 1618 C CA . GLN A 1 205 ? -7.785 3.842 17.389 1.00 93.44 205 GLN A CA 1
ATOM 1619 C C . GLN A 1 205 ? -7.042 2.579 16.934 1.00 93.44 205 GLN A C 1
ATOM 1621 O O . GLN A 1 205 ? -5.919 2.343 17.366 1.00 93.44 205 GLN A O 1
ATOM 1626 N N . CYS A 1 206 ? -7.623 1.801 16.015 1.00 93.75 206 CYS A N 1
ATOM 1627 C CA . CYS A 1 206 ? -7.027 0.545 15.543 1.00 93.75 206 CYS A CA 1
ATOM 1628 C C . CYS A 1 206 ? -5.950 0.717 14.456 1.00 93.75 206 CYS A C 1
ATOM 1630 O O . CYS A 1 206 ? -5.298 -0.253 14.093 1.00 93.75 206 CYS A O 1
ATOM 1632 N N . LYS A 1 207 ? -5.757 1.927 13.902 1.00 93.06 207 LYS A N 1
ATOM 1633 C CA . LYS A 1 207 ? -4.821 2.221 12.789 1.00 93.06 207 LYS A CA 1
ATOM 1634 C C . LYS A 1 207 ? -5.081 1.455 11.486 1.00 93.06 207 LYS A C 1
ATOM 1636 O O . LYS A 1 207 ? -4.342 1.631 10.519 1.00 93.06 207 LYS A O 1
ATOM 1641 N N . GLU A 1 208 ? -6.165 0.689 11.408 1.00 93.56 208 GLU A N 1
ATOM 1642 C CA . GLU A 1 208 ? -6.599 0.015 10.186 1.00 93.56 208 GLU A CA 1
ATOM 1643 C C . GLU A 1 208 ? -6.988 1.005 9.087 1.00 93.56 208 GLU A C 1
ATOM 1645 O O . GLU A 1 208 ? -7.435 2.125 9.348 1.0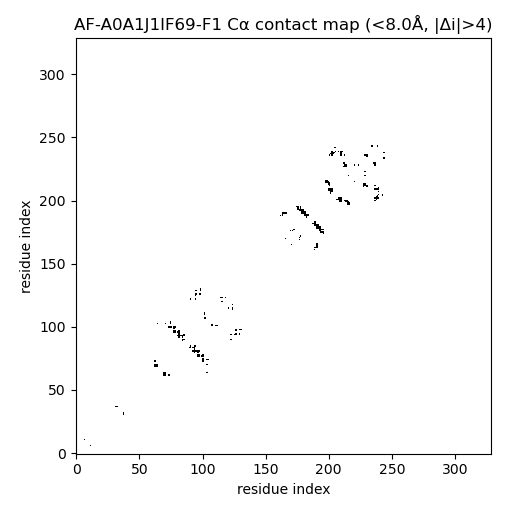0 93.56 208 GLU A O 1
ATOM 1650 N N . LYS A 1 209 ? -6.881 0.564 7.833 1.00 94.94 209 LYS A N 1
ATOM 1651 C CA . LYS A 1 209 ? -7.267 1.344 6.653 1.00 94.94 209 LYS A CA 1
ATOM 1652 C C . LYS A 1 209 ? -8.747 1.743 6.698 1.00 94.94 209 LYS A C 1
ATOM 1654 O O . LYS A 1 209 ? -9.638 0.894 6.725 1.00 94.94 209 LYS A O 1
ATOM 1659 N N . LEU A 1 210 ? -9.019 3.043 6.592 1.00 94.38 210 LEU A N 1
ATOM 1660 C CA . LEU A 1 210 ? -10.381 3.562 6.489 1.00 94.38 210 LEU A CA 1
ATOM 1661 C C . LEU A 1 210 ? -10.967 3.285 5.099 1.00 94.38 210 LEU A C 1
ATOM 1663 O O . LEU A 1 210 ? -10.456 3.750 4.078 1.00 94.38 210 LEU A O 1
ATOM 1667 N N . ARG A 1 211 ? -12.077 2.542 5.067 1.00 92.88 211 ARG A N 1
ATOM 1668 C CA . ARG A 1 211 ? -12.856 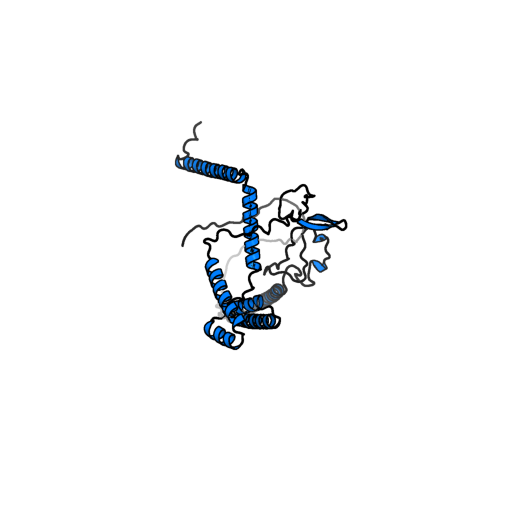2.275 3.848 1.00 92.88 211 ARG A CA 1
ATOM 1669 C C . ARG A 1 211 ? -13.673 3.512 3.460 1.00 92.88 211 ARG A C 1
ATOM 1671 O O . ARG A 1 211 ? -14.157 4.233 4.332 1.00 92.88 211 ARG A O 1
ATOM 1678 N N . GLY A 1 212 ? -13.808 3.758 2.158 1.00 92.06 212 GLY A N 1
ATOM 1679 C CA . GLY A 1 212 ? -14.554 4.903 1.617 1.00 92.06 212 GLY A CA 1
ATOM 1680 C C . GLY A 1 212 ? -13.814 6.247 1.653 1.00 92.06 212 GLY A C 1
ATOM 1681 O O . GLY A 1 212 ? -14.360 7.241 1.189 1.00 92.06 212 GLY A O 1
ATOM 1682 N N . VAL A 1 213 ? -12.573 6.303 2.157 1.00 94.19 213 VAL A N 1
ATOM 1683 C CA . VAL A 1 213 ? -11.743 7.518 2.113 1.00 94.19 213 VAL A CA 1
ATOM 1684 C C . VAL A 1 213 ? -10.656 7.362 1.057 1.00 94.19 213 VAL A C 1
ATOM 1686 O O . VAL A 1 213 ? -9.818 6.462 1.134 1.00 94.19 213 VAL A O 1
ATOM 1689 N N . THR A 1 214 ? -10.638 8.266 0.079 1.00 94.19 214 THR A N 1
ATOM 1690 C CA . THR A 1 214 ? -9.660 8.222 -1.013 1.00 94.19 214 THR A CA 1
ATOM 1691 C C . THR A 1 214 ? -8.283 8.686 -0.520 1.00 94.19 214 THR A C 1
ATOM 1693 O O . THR A 1 214 ? -8.171 9.787 0.030 1.00 94.19 214 THR A O 1
ATOM 1696 N N . PRO A 1 215 ? -7.202 7.909 -0.736 1.00 95.44 215 PRO A N 1
ATOM 1697 C CA . PRO A 1 215 ? -5.845 8.354 -0.443 1.00 95.44 215 PRO A CA 1
ATOM 1698 C C . PRO A 1 215 ? -5.487 9.606 -1.253 1.00 95.44 215 PRO A C 1
ATOM 1700 O O . PRO A 1 215 ? -5.586 9.641 -2.483 1.00 95.44 215 PRO A O 1
ATOM 1703 N N . SER A 1 216 ? -5.027 10.646 -0.565 1.00 93.50 216 SER A N 1
ATOM 1704 C CA . SER A 1 216 ? -4.699 11.947 -1.158 1.00 93.50 216 SER A CA 1
ATOM 1705 C C . SER A 1 216 ? -3.461 12.533 -0.506 1.00 93.50 216 SER A C 1
ATOM 1707 O O . SER A 1 216 ? -3.246 12.346 0.691 1.00 93.50 216 SER A O 1
ATOM 1709 N N . ARG A 1 217 ? -2.675 13.305 -1.255 1.00 93.31 217 ARG A N 1
ATOM 1710 C CA . ARG A 1 217 ? -1.628 14.141 -0.655 1.00 93.31 217 ARG A CA 1
ATOM 1711 C C . ARG A 1 217 ? -2.240 15.319 0.104 1.00 93.31 217 ARG A C 1
ATOM 1713 O O . ARG A 1 217 ? -3.283 15.804 -0.328 1.00 93.31 217 ARG A O 1
ATOM 1720 N N . PRO A 1 218 ? -1.564 15.859 1.133 1.00 93.94 218 PRO A N 1
ATOM 1721 C CA . PRO A 1 218 ? -2.029 17.061 1.826 1.00 93.94 218 PRO A CA 1
ATOM 1722 C C . PRO A 1 218 ? -2.333 18.231 0.881 1.00 93.94 218 PRO A C 1
ATOM 1724 O O . PRO A 1 218 ? -3.353 18.883 1.040 1.00 93.94 218 PRO A O 1
ATOM 1727 N N . SER A 1 219 ? -1.526 18.426 -0.168 1.00 93.00 219 SER A N 1
ATOM 1728 C CA . SER A 1 219 ? -1.744 19.475 -1.176 1.00 93.00 219 SER A CA 1
ATOM 1729 C C . SER A 1 219 ? -2.867 19.186 -2.181 1.00 93.00 219 SER A C 1
ATOM 1731 O O . SER A 1 219 ? -3.343 20.098 -2.849 1.00 93.00 219 SER A O 1
ATOM 1733 N N . GLU A 1 220 ? -3.284 17.927 -2.330 1.00 93.12 220 GLU A N 1
ATOM 1734 C CA . GLU A 1 220 ? -4.382 17.521 -3.222 1.00 93.12 220 GLU A CA 1
ATOM 1735 C C . GLU A 1 220 ? -5.717 17.462 -2.468 1.00 93.12 220 GLU A C 1
ATOM 1737 O O . GLU A 1 220 ? -6.765 17.728 -3.047 1.00 93.12 220 GLU A O 1
ATOM 1742 N N . ARG A 1 221 ? -5.676 17.172 -1.163 1.00 93.00 221 ARG A N 1
ATOM 1743 C CA . ARG A 1 221 ? -6.838 17.053 -0.278 1.00 93.00 221 ARG A CA 1
ATOM 1744 C C . ARG A 1 221 ? -7.779 18.271 -0.284 1.00 93.00 221 ARG A C 1
ATOM 1746 O O . ARG A 1 221 ? -8.983 18.029 -0.341 1.00 93.00 221 ARG A O 1
ATOM 1753 N N . PRO A 1 222 ? -7.326 19.542 -0.254 1.00 95.25 222 PRO A N 1
ATOM 1754 C CA . PRO A 1 222 ? -8.250 20.678 -0.306 1.00 95.25 222 PRO A CA 1
ATOM 1755 C C . PRO A 1 222 ? -9.016 20.762 -1.633 1.00 95.25 222 PRO A C 1
ATOM 1757 O O . PRO A 1 222 ? -10.170 21.166 -1.622 1.00 95.25 222 PRO A O 1
ATOM 1760 N N . ARG A 1 223 ? -8.433 20.293 -2.747 1.00 95.81 223 ARG A N 1
ATOM 1761 C CA . ARG A 1 223 ? -9.071 20.311 -4.077 1.00 95.81 223 ARG A CA 1
ATOM 1762 C C . ARG A 1 223 ? -10.099 19.197 -4.288 1.00 95.81 223 ARG A C 1
ATOM 1764 O O . ARG A 1 223 ? -10.872 19.256 -5.232 1.00 95.81 223 ARG A O 1
ATOM 1771 N N . MET A 1 224 ? -10.090 18.153 -3.455 1.00 93.94 224 MET A N 1
ATOM 1772 C CA . MET A 1 224 ? -11.045 17.048 -3.581 1.00 93.94 224 MET A CA 1
ATOM 1773 C C . MET A 1 224 ? -12.387 17.397 -2.931 1.00 93.94 224 MET A C 1
ATOM 1775 O O . MET A 1 224 ? -12.427 18.071 -1.898 1.00 93.94 224 MET A O 1
ATOM 1779 N N . SER A 1 225 ? -13.480 16.861 -3.473 1.00 95.81 225 SER A N 1
ATOM 1780 C CA . SER A 1 225 ? -14.820 17.000 -2.895 1.00 95.81 225 SER A CA 1
ATOM 1781 C C . SER A 1 225 ? -14.929 16.331 -1.517 1.00 95.81 225 SER A C 1
ATOM 1783 O O . SER A 1 225 ? -14.164 15.425 -1.168 1.00 95.81 225 SER A O 1
ATOM 1785 N N . ARG A 1 226 ? -15.884 16.779 -0.689 1.00 93.44 226 ARG A N 1
ATOM 1786 C CA . ARG A 1 226 ? -16.084 16.251 0.675 1.00 93.44 226 ARG A CA 1
ATOM 1787 C C . ARG A 1 226 ? -16.420 14.756 0.685 1.00 93.44 226 ARG A C 1
ATOM 1789 O O . ARG A 1 226 ? -15.867 14.032 1.508 1.00 93.44 226 ARG A O 1
ATOM 1796 N N . ARG A 1 227 ? -17.225 14.287 -0.275 1.00 94.75 227 ARG A N 1
ATOM 1797 C CA . ARG A 1 227 ? -17.627 12.875 -0.424 1.00 94.75 227 ARG A CA 1
ATOM 1798 C C . ARG A 1 227 ? -16.434 11.912 -0.480 1.00 94.75 227 ARG A C 1
ATOM 1800 O O . ARG A 1 227 ? -16.504 10.833 0.082 1.00 94.75 227 ARG A O 1
ATOM 1807 N N . LEU A 1 228 ? -15.321 12.314 -1.100 1.00 94.50 228 LEU A N 1
ATOM 1808 C CA . LEU A 1 228 ? -14.115 11.479 -1.213 1.00 94.50 228 LEU A CA 1
ATOM 1809 C C . LEU A 1 228 ? -13.235 11.495 0.051 1.00 94.50 228 LEU A C 1
ATOM 1811 O O . LEU A 1 228 ? -12.322 10.674 0.183 1.00 94.50 228 LEU A O 1
ATOM 1815 N N . LYS A 1 229 ? -13.463 12.456 0.956 1.00 93.81 229 LYS A N 1
ATOM 1816 C CA . LYS A 1 229 ? -12.636 12.717 2.147 1.00 93.81 229 LYS A CA 1
ATOM 1817 C C . LYS A 1 229 ? -13.212 12.117 3.428 1.00 93.81 229 LYS A C 1
ATOM 1819 O O . LYS A 1 229 ? -12.451 11.931 4.378 1.00 93.81 229 LYS A O 1
ATOM 1824 N N . THR A 1 230 ? -14.517 11.859 3.467 1.00 94.31 230 THR A N 1
ATOM 1825 C CA . THR A 1 230 ? -15.265 11.457 4.667 1.00 94.31 230 THR A CA 1
ATOM 1826 C C . THR A 1 230 ? -16.356 10.450 4.324 1.00 94.31 230 THR A C 1
ATOM 1828 O O . THR A 1 230 ? -16.824 10.417 3.194 1.00 94.31 230 THR A O 1
ATOM 1831 N N . VAL A 1 231 ? -16.817 9.696 5.323 1.00 94.69 231 VAL A N 1
ATOM 1832 C CA . VAL A 1 231 ? -17.999 8.822 5.217 1.00 94.69 231 VAL A CA 1
ATOM 1833 C C . VAL A 1 231 ? -19.181 9.479 5.935 1.00 94.69 231 VAL A C 1
ATOM 1835 O O . VAL A 1 231 ? -18.971 10.157 6.939 1.00 94.69 231 VAL A O 1
ATOM 1838 N N . SER A 1 232 ? -20.408 9.283 5.449 1.00 94.19 232 SER A N 1
ATOM 1839 C CA . SER A 1 232 ? -21.654 9.812 6.027 1.00 94.19 232 SER A CA 1
ATOM 1840 C C . SER A 1 232 ? -22.070 9.063 7.304 1.00 94.19 232 SER A C 1
ATOM 1842 O O . SER A 1 232 ? -23.047 8.325 7.321 1.00 94.19 232 SER A O 1
ATOM 1844 N N . ARG A 1 233 ? -21.284 9.206 8.374 1.00 93.88 233 ARG A N 1
ATOM 1845 C CA . ARG A 1 233 ? -21.607 8.733 9.730 1.00 93.88 233 ARG A CA 1
ATOM 1846 C C . ARG A 1 233 ? -20.881 9.575 10.778 1.00 93.88 233 ARG A C 1
ATOM 1848 O O . ARG A 1 233 ? -19.942 10.306 10.443 1.00 93.88 233 ARG A O 1
ATOM 1855 N N . THR A 1 234 ? -21.244 9.415 12.047 1.00 94.50 234 THR A N 1
ATOM 1856 C CA . THR A 1 234 ? -20.501 10.008 13.169 1.00 94.50 234 THR A CA 1
ATOM 1857 C C . THR A 1 234 ? -19.042 9.537 13.161 1.00 94.50 234 THR A C 1
ATOM 1859 O O . THR A 1 234 ? -18.733 8.384 12.856 1.00 94.50 234 THR A O 1
ATOM 1862 N N . PHE A 1 235 ? -18.110 10.464 13.406 1.00 94.81 235 PHE A N 1
ATOM 1863 C CA . PHE A 1 235 ? -16.659 10.231 13.285 1.00 94.81 235 PHE A CA 1
ATOM 1864 C C . PHE A 1 235 ? -16.202 9.668 11.917 1.00 94.81 235 PHE A C 1
ATOM 1866 O O . PHE A 1 235 ? -15.154 9.018 11.804 1.00 94.81 235 PHE A O 1
ATOM 1873 N N . GLY A 1 236 ? -16.972 9.920 10.852 1.00 93.81 236 GLY A N 1
ATOM 1874 C CA . GLY A 1 236 ? -16.666 9.485 9.494 1.00 93.81 236 GLY A CA 1
ATOM 1875 C C . GLY A 1 236 ? -15.335 10.038 8.981 1.00 93.81 236 GLY A C 1
ATOM 1876 O O . GLY A 1 236 ? -15.093 11.241 8.982 1.00 93.81 236 GLY A O 1
ATOM 1877 N N . GLY A 1 237 ? -14.458 9.148 8.512 1.00 92.44 237 GLY A N 1
ATOM 1878 C CA . GLY A 1 237 ? -13.111 9.512 8.056 1.00 92.44 237 GLY A CA 1
ATOM 1879 C C . GLY A 1 237 ? -12.068 9.660 9.170 1.00 92.44 237 GLY A C 1
ATOM 1880 O O . GLY A 1 237 ? -10.919 9.970 8.865 1.00 92.44 237 GLY A O 1
ATOM 1881 N N . VAL A 1 238 ? -12.445 9.398 10.426 1.00 94.62 238 VAL A N 1
ATOM 1882 C CA . VAL A 1 238 ? -11.537 9.383 11.586 1.00 94.62 238 VAL A CA 1
ATOM 1883 C C . VAL A 1 238 ? -11.500 7.997 12.229 1.00 94.62 238 VAL A C 1
ATOM 1885 O O . VAL A 1 238 ? -10.423 7.471 12.501 1.00 94.62 238 VAL A O 1
ATOM 1888 N N . LEU A 1 239 ? -12.669 7.381 12.439 1.00 95.94 239 LEU A N 1
ATOM 1889 C CA . LEU A 1 239 ? -12.797 6.060 13.059 1.00 95.94 239 LEU A CA 1
ATOM 1890 C C . LEU A 1 239 ? -13.363 5.024 12.086 1.00 95.94 239 LEU A C 1
ATOM 1892 O O . LEU A 1 239 ? -14.165 5.348 11.203 1.00 95.94 239 LEU A O 1
ATOM 1896 N N . CYS A 1 240 ? -12.970 3.760 12.258 1.00 95.44 240 CYS A N 1
ATOM 1897 C CA . CYS A 1 240 ? -13.628 2.630 11.607 1.00 95.44 240 CYS A CA 1
ATOM 1898 C C . CYS A 1 240 ? -14.992 2.350 12.267 1.00 95.44 240 CYS A C 1
ATOM 1900 O O . CYS A 1 240 ? -15.300 2.863 13.342 1.00 95.44 240 CYS A O 1
ATOM 1902 N N . HIS A 1 241 ? -15.835 1.563 11.599 1.00 94.12 241 HIS A N 1
ATOM 1903 C CA . HIS A 1 241 ? -17.178 1.241 12.090 1.00 94.12 241 HIS A CA 1
ATOM 1904 C C . HIS A 1 241 ? -17.145 0.397 13.378 1.00 94.12 241 HIS A C 1
ATOM 1906 O O . HIS A 1 241 ? -17.989 0.592 14.245 1.00 94.12 241 HIS A O 1
ATOM 1912 N N . ILE A 1 242 ? -16.133 -0.463 13.533 1.00 96.12 242 ILE A N 1
ATOM 1913 C CA . ILE A 1 242 ? -15.934 -1.314 14.717 1.00 96.12 242 ILE A CA 1
ATOM 1914 C C . ILE A 1 242 ? -15.629 -0.445 15.942 1.00 96.12 242 ILE A C 1
ATOM 1916 O O . ILE A 1 242 ? -16.388 -0.435 16.906 1.00 96.12 242 ILE A O 1
ATOM 1920 N N . CYS A 1 243 ? -14.588 0.388 15.857 1.00 96.44 243 CYS A N 1
ATOM 1921 C CA . CYS A 1 243 ? -14.220 1.303 16.936 1.00 96.44 243 CYS A CA 1
ATOM 1922 C C . CYS A 1 243 ? -15.325 2.322 17.260 1.00 96.44 243 CYS A C 1
ATOM 1924 O O . CYS A 1 243 ? -15.471 2.734 18.410 1.00 96.44 243 CYS A O 1
ATOM 1926 N N . LEU A 1 244 ? -16.113 2.736 16.261 1.00 96.12 244 LEU A N 1
ATOM 1927 C CA . LEU A 1 244 ? -17.275 3.592 16.491 1.00 96.12 244 LEU A CA 1
ATOM 1928 C C . LEU A 1 244 ? -18.353 2.868 17.310 1.00 96.12 244 LEU A C 1
ATOM 1930 O O . LEU A 1 244 ? -18.845 3.438 18.279 1.00 96.12 244 LEU A O 1
ATOM 1934 N N . ARG A 1 245 ? -18.686 1.620 16.958 1.00 96.81 245 ARG A N 1
ATOM 1935 C CA . ARG A 1 245 ? -19.662 0.800 17.691 1.00 96.81 245 ARG A CA 1
ATOM 1936 C C . ARG A 1 245 ? -19.228 0.584 19.138 1.00 96.81 245 ARG A C 1
ATOM 1938 O O . ARG A 1 245 ? -20.016 0.815 20.047 1.00 96.81 245 ARG A O 1
ATOM 1945 N N . GLU A 1 246 ? -17.966 0.225 19.355 1.00 96.75 246 GLU A N 1
ATOM 1946 C CA . GLU A 1 246 ? -17.406 0.085 20.703 1.00 96.75 246 GLU A CA 1
ATOM 1947 C C . GLU A 1 246 ? -17.501 1.382 21.503 1.00 96.75 246 GLU A C 1
ATOM 1949 O O . GLU A 1 246 ? -17.824 1.353 22.685 1.00 96.75 246 GLU A O 1
ATOM 1954 N N . ARG A 1 247 ? -17.237 2.532 20.873 1.00 97.12 247 ARG A N 1
ATOM 1955 C CA . ARG A 1 247 ? -17.333 3.835 21.538 1.00 97.12 247 ARG A CA 1
ATOM 1956 C C . ARG A 1 247 ? -18.767 4.154 21.957 1.00 97.12 247 ARG A C 1
ATOM 1958 O O . ARG A 1 247 ? -18.953 4.641 23.066 1.00 97.12 247 ARG A O 1
ATOM 1965 N N . ILE A 1 248 ? -19.746 3.873 21.097 1.00 97.19 248 ILE A N 1
ATOM 1966 C CA . ILE A 1 248 ? -21.170 4.080 21.398 1.00 97.19 248 ILE A CA 1
ATOM 1967 C C . ILE A 1 248 ? -21.596 3.176 22.560 1.00 97.19 248 ILE A C 1
ATOM 1969 O O . ILE A 1 248 ? -22.138 3.669 23.544 1.00 97.19 248 ILE A O 1
ATOM 1973 N N . ILE A 1 249 ? -21.277 1.879 22.490 1.00 97.88 249 ILE A N 1
ATOM 1974 C CA . ILE A 1 249 ? -21.636 0.906 23.533 1.00 97.88 249 ILE A CA 1
ATOM 1975 C C . ILE A 1 249 ? -20.958 1.251 24.862 1.00 97.88 249 ILE A C 1
ATOM 1977 O O . ILE A 1 249 ? -21.611 1.255 25.898 1.00 97.88 249 ILE A O 1
ATOM 1981 N N . ARG A 1 250 ? -19.659 1.580 24.853 1.00 97.88 250 ARG A N 1
ATOM 1982 C CA . ARG A 1 250 ? -18.942 1.967 26.076 1.00 97.88 250 ARG A CA 1
ATOM 1983 C C . ARG A 1 250 ? -19.520 3.236 26.690 1.00 97.88 250 ARG A C 1
ATOM 1985 O O . ARG A 1 250 ? -19.669 3.267 27.902 1.00 97.88 250 ARG A O 1
ATOM 1992 N N . ALA A 1 251 ? -19.837 4.254 25.888 1.00 98.00 251 ALA A N 1
ATOM 1993 C CA . ALA A 1 251 ? -20.448 5.482 26.395 1.00 98.00 251 ALA A CA 1
ATOM 1994 C C . ALA A 1 251 ? -21.791 5.187 27.077 1.00 98.00 251 ALA A C 1
ATOM 1996 O O . ALA A 1 251 ? -21.960 5.534 28.240 1.00 98.00 251 ALA A O 1
ATOM 1997 N N . PHE A 1 252 ? -22.669 4.444 26.398 1.00 98.44 252 PHE A N 1
ATOM 1998 C CA . PHE A 1 252 ? -23.965 4.040 26.940 1.00 98.44 252 PHE A CA 1
ATOM 1999 C C . PHE A 1 252 ? -23.827 3.249 28.248 1.00 98.44 252 PHE A C 1
ATOM 2001 O O . PHE A 1 252 ? -24.354 3.660 29.274 1.00 98.44 252 PHE A O 1
ATOM 2008 N N . LEU A 1 253 ? -23.045 2.164 28.256 1.00 98.56 253 LEU A N 1
ATOM 2009 C CA . LEU A 1 253 ? -22.883 1.323 29.447 1.00 98.56 253 LEU A CA 1
ATOM 2010 C C . LEU A 1 253 ? -22.259 2.077 30.625 1.00 98.56 253 LEU A C 1
ATOM 2012 O O . LEU A 1 253 ? -22.620 1.830 31.773 1.00 98.56 253 LEU A O 1
ATOM 2016 N N . ILE A 1 254 ? -21.312 2.979 30.363 1.00 98.00 254 ILE A N 1
ATOM 2017 C CA . ILE A 1 254 ? -20.704 3.800 31.411 1.00 98.00 254 ILE A CA 1
ATOM 2018 C C . ILE A 1 254 ? -21.742 4.752 32.006 1.00 98.00 254 ILE A C 1
ATOM 2020 O O . ILE A 1 254 ? -21.755 4.937 33.222 1.00 98.00 254 ILE A O 1
ATOM 2024 N N . ASP A 1 255 ? -22.598 5.348 31.181 1.00 98.12 255 ASP A N 1
ATOM 2025 C CA . ASP A 1 255 ? -23.625 6.270 31.656 1.00 98.12 255 ASP A CA 1
ATOM 2026 C C . ASP A 1 255 ? -24.719 5.533 32.444 1.00 98.12 255 ASP A C 1
ATOM 2028 O O . ASP A 1 255 ? -25.036 5.952 33.557 1.00 98.12 255 ASP A O 1
ATOM 2032 N N . GLU A 1 256 ? -25.157 4.357 31.987 1.00 97.06 256 GLU A N 1
ATOM 2033 C CA . GLU A 1 256 ? -26.073 3.487 32.741 1.00 97.06 256 GLU A CA 1
ATOM 2034 C C . GLU A 1 256 ? -25.480 3.060 34.095 1.00 97.06 256 GLU A C 1
ATOM 2036 O O . GLU A 1 256 ? -26.107 3.186 35.150 1.00 97.06 256 GLU A O 1
ATOM 2041 N N . GLN A 1 257 ? -24.218 2.623 34.113 1.00 97.06 257 GLN A N 1
ATOM 2042 C CA . GLN A 1 257 ? -23.538 2.262 35.358 1.00 97.06 257 GLN A CA 1
ATOM 2043 C C . GLN A 1 257 ? -23.395 3.449 36.317 1.00 97.06 257 GLN A C 1
ATOM 2045 O O . GLN A 1 257 ? -23.461 3.253 37.533 1.00 97.06 257 GLN A O 1
ATOM 2050 N N . LYS A 1 258 ? -23.177 4.670 35.810 1.00 97.50 258 LYS A N 1
ATOM 2051 C CA . LYS A 1 258 ? -23.127 5.878 36.647 1.00 97.50 258 LYS A CA 1
ATOM 2052 C C . LYS A 1 258 ? -24.485 6.154 37.287 1.00 97.50 258 LYS A C 1
ATOM 2054 O O . LYS A 1 258 ? -24.522 6.384 38.493 1.00 97.50 258 LYS A O 1
ATOM 2059 N N . VAL A 1 259 ? -25.576 6.083 36.524 1.00 96.38 259 VAL A N 1
ATOM 2060 C CA . VAL A 1 259 ? -26.938 6.295 37.043 1.00 96.38 259 VAL A CA 1
ATOM 2061 C C . VAL A 1 259 ? -27.264 5.265 38.125 1.00 96.38 259 VAL A C 1
ATOM 2063 O O . VAL A 1 259 ? -27.639 5.638 39.236 1.00 96.38 259 VAL A O 1
ATOM 2066 N N . VAL A 1 260 ? -27.011 3.978 37.865 1.00 96.44 260 VAL A N 1
ATOM 2067 C CA . VAL A 1 260 ? -27.233 2.905 38.851 1.00 96.44 260 VAL A CA 1
ATOM 2068 C C . VAL A 1 260 ? -26.404 3.118 40.120 1.00 96.44 260 VAL A C 1
ATOM 2070 O O . VAL A 1 260 ? -26.898 2.884 41.223 1.00 96.44 260 VAL A O 1
ATOM 2073 N N . LYS A 1 261 ? -25.153 3.580 40.003 1.00 96.19 261 LYS A N 1
ATOM 2074 C CA . LYS A 1 261 ? -24.310 3.894 41.170 1.00 96.19 261 LYS A CA 1
ATOM 2075 C C . LYS A 1 261 ? -24.888 5.030 42.012 1.00 96.19 261 LYS A C 1
ATOM 2077 O O . LYS A 1 261 ? -24.891 4.912 43.235 1.00 96.19 261 LYS A O 1
ATOM 2082 N N . VAL A 1 262 ? -25.395 6.090 41.382 1.00 95.31 262 VAL A N 1
ATOM 2083 C CA . VAL A 1 262 ? -26.033 7.214 42.088 1.00 95.31 262 VAL A CA 1
ATOM 2084 C C . VAL A 1 262 ? -27.315 6.759 42.788 1.00 95.31 262 VAL A C 1
ATOM 2086 O O . VAL A 1 262 ? -27.493 7.051 43.967 1.00 95.31 262 VAL A O 1
ATOM 2089 N N . LEU A 1 263 ? -28.164 5.974 42.116 1.00 94.56 263 LEU A N 1
ATOM 2090 C CA . LEU A 1 263 ? -29.394 5.437 42.710 1.00 94.56 263 LEU A CA 1
ATOM 2091 C C . LEU A 1 263 ? -29.108 4.508 43.897 1.00 94.56 263 LEU A C 1
ATOM 2093 O O . LEU A 1 263 ? -29.736 4.642 44.944 1.00 94.56 263 LEU A O 1
ATOM 2097 N N . LYS A 1 264 ? -28.121 3.609 43.777 1.00 94.56 264 LYS A N 1
ATOM 2098 C CA . LYS A 1 264 ? -27.691 2.744 44.888 1.00 94.56 264 LYS A CA 1
ATOM 2099 C C . LYS A 1 264 ? -27.145 3.550 46.068 1.00 94.56 264 LYS A C 1
ATOM 2101 O O . LYS A 1 264 ? -27.448 3.219 47.210 1.00 94.56 264 LYS A O 1
ATOM 2106 N N . ALA A 1 265 ? -26.366 4.604 45.812 1.00 92.44 265 ALA A N 1
ATOM 2107 C CA . ALA A 1 265 ? -25.866 5.490 46.863 1.00 92.44 265 ALA A CA 1
ATOM 2108 C C . ALA A 1 265 ? -27.006 6.253 47.564 1.00 92.44 265 ALA A C 1
ATOM 2110 O O . ALA A 1 265 ? -27.012 6.344 48.791 1.00 92.44 265 ALA A O 1
ATOM 2111 N N . ALA A 1 266 ? -28.000 6.729 46.806 1.00 90.56 266 ALA A N 1
ATOM 2112 C CA . ALA A 1 266 ? -29.190 7.376 47.354 1.00 90.56 266 ALA A CA 1
ATOM 2113 C C . ALA A 1 266 ? -30.013 6.407 48.225 1.00 90.56 266 ALA A C 1
ATOM 2115 O O . ALA A 1 266 ? -30.311 6.726 49.373 1.00 90.56 266 ALA A O 1
ATOM 2116 N N . GLN A 1 267 ? -30.287 5.188 47.749 1.00 88.75 267 GLN A N 1
ATOM 2117 C CA . GLN A 1 267 ? -31.014 4.170 48.523 1.00 88.75 267 GLN A CA 1
ATOM 2118 C C . GLN A 1 267 ? -30.253 3.725 49.784 1.00 88.75 267 GLN A C 1
ATOM 2120 O O . GLN A 1 267 ? -30.844 3.542 50.845 1.00 88.75 267 GLN A O 1
ATOM 2125 N N . ALA A 1 268 ? -28.925 3.588 49.712 1.00 84.12 268 ALA A N 1
ATOM 2126 C CA . ALA A 1 268 ? -28.113 3.254 50.883 1.00 84.12 268 ALA A CA 1
ATOM 2127 C C . ALA A 1 268 ? -28.144 4.361 51.954 1.00 84.12 268 ALA A C 1
ATOM 2129 O O . ALA A 1 268 ? -28.054 4.061 53.146 1.00 84.12 268 ALA A O 1
ATOM 2130 N N . SER A 1 269 ? -28.294 5.626 51.544 1.00 74.88 269 SER A N 1
ATOM 2131 C CA . SER A 1 269 ? -28.448 6.750 52.473 1.00 74.88 269 SER A CA 1
ATOM 2132 C C . SER A 1 269 ? -29.821 6.778 53.154 1.00 74.88 269 SER A C 1
ATOM 2134 O O . SER A 1 269 ? -29.887 7.081 54.338 1.00 74.88 269 SER A O 1
ATOM 2136 N N . THR A 1 270 ? -30.898 6.371 52.471 1.00 73.25 270 THR A N 1
ATOM 2137 C CA . THR A 1 270 ? -32.250 6.337 53.060 1.00 73.25 270 THR A 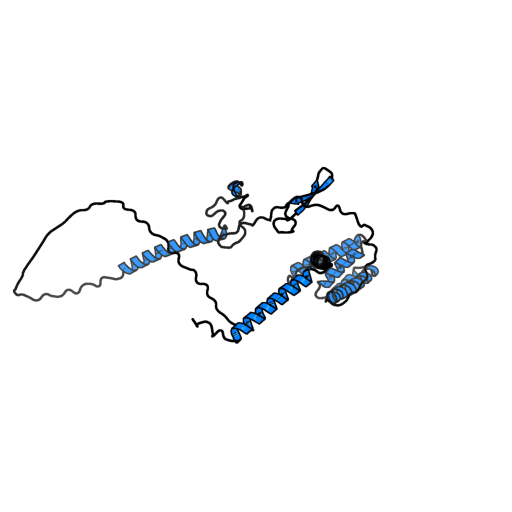CA 1
ATOM 2138 C C . THR A 1 270 ? -32.467 5.158 54.010 1.00 73.25 270 THR A C 1
ATOM 2140 O O . THR A 1 270 ? -33.324 5.228 54.881 1.00 73.25 270 THR A O 1
ATOM 2143 N N . VAL A 1 271 ? -31.699 4.071 53.867 1.00 62.81 271 VAL A N 1
ATOM 2144 C CA . VAL A 1 271 ? -31.792 2.890 54.752 1.00 62.81 271 VAL A CA 1
ATOM 2145 C C . VAL A 1 271 ? -30.939 3.049 56.026 1.00 62.81 271 VAL A C 1
ATOM 2147 O O . VAL A 1 271 ? -31.191 2.388 57.034 1.00 62.81 271 VAL A O 1
ATOM 2150 N N . LYS A 1 272 ? -29.957 3.964 56.047 1.00 57.97 272 LYS A N 1
ATOM 2151 C CA . LYS A 1 272 ? -29.191 4.312 57.257 1.00 57.97 272 LYS A CA 1
ATOM 2152 C C . LYS A 1 272 ? -29.822 5.513 57.991 1.00 57.97 272 LYS A C 1
ATOM 2154 O O . LYS A 1 272 ? -29.384 6.637 57.790 1.00 57.97 272 LYS A O 1
ATOM 2159 N N . ALA A 1 273 ? -30.729 5.204 58.932 1.00 51.09 273 ALA A N 1
ATOM 2160 C CA . ALA A 1 273 ? -31.264 6.011 60.061 1.00 51.09 273 ALA A CA 1
ATOM 2161 C C . ALA A 1 273 ? -32.686 6.615 59.883 1.00 51.09 273 ALA A C 1
ATOM 2163 O O . ALA A 1 273 ? -32.994 7.096 58.796 1.00 51.09 273 ALA A O 1
ATOM 2164 N N . PRO A 1 274 ? -33.541 6.613 60.947 1.00 52.50 274 PRO A N 1
ATOM 2165 C CA . PRO A 1 274 ? -33.168 6.666 62.371 1.00 52.50 274 PRO A CA 1
ATOM 2166 C C . PRO A 1 274 ? -33.546 5.450 63.243 1.00 52.50 274 PRO A C 1
ATOM 2168 O O . PRO A 1 274 ? -34.568 4.797 63.059 1.00 52.50 274 PRO A O 1
ATOM 2171 N N . ARG A 1 275 ? -32.708 5.195 64.263 1.00 55.72 275 ARG A N 1
ATOM 2172 C CA . ARG A 1 275 ? -33.062 4.413 65.463 1.00 55.72 275 ARG A CA 1
ATOM 2173 C C . ARG A 1 275 ? -34.109 5.201 66.275 1.00 55.72 275 ARG A C 1
ATOM 2175 O O . ARG A 1 275 ? -33.945 6.417 66.383 1.00 55.72 275 ARG A O 1
ATOM 2182 N N . PRO A 1 276 ? -35.133 4.561 66.869 1.00 47.50 276 PRO A N 1
ATOM 2183 C CA . PRO A 1 276 ? -36.148 5.272 67.641 1.00 47.50 276 PRO A CA 1
ATOM 2184 C C . PRO A 1 276 ? -35.538 5.933 68.885 1.00 47.50 276 PRO A C 1
ATOM 2186 O O . PRO A 1 276 ? -34.722 5.340 69.596 1.00 47.50 276 PRO A O 1
ATOM 2189 N N . ALA A 1 277 ? -35.927 7.187 69.112 1.00 50.19 277 ALA A N 1
ATOM 2190 C CA . ALA A 1 277 ? -35.493 8.018 70.224 1.00 50.19 277 ALA A CA 1
ATOM 2191 C C . ALA A 1 277 ? -35.856 7.380 71.578 1.00 50.19 277 ALA A C 1
ATOM 2193 O O . ALA A 1 277 ? -37.015 7.054 71.829 1.00 50.19 277 ALA A O 1
ATOM 2194 N N . LYS A 1 278 ? -34.874 7.242 72.480 1.00 39.09 278 LYS A N 1
ATOM 2195 C CA . LYS A 1 278 ? -35.134 6.977 73.902 1.00 39.09 278 LYS A CA 1
ATOM 2196 C C . LYS A 1 278 ? -35.754 8.233 74.521 1.00 39.09 278 LYS A C 1
ATOM 2198 O O . LYS A 1 278 ? -35.089 9.261 74.622 1.00 39.09 278 LYS A O 1
ATOM 2203 N N . VAL A 1 279 ? -37.013 8.130 74.938 1.00 41.34 279 VAL A N 1
ATOM 2204 C CA . VAL A 1 279 ? -37.695 9.114 75.787 1.00 41.34 279 VAL A CA 1
ATOM 2205 C C . VAL A 1 279 ? -37.028 9.087 77.166 1.00 41.34 279 VAL A C 1
ATOM 2207 O O . VAL A 1 279 ? -36.998 8.044 77.813 1.00 41.34 279 VAL A O 1
ATOM 2210 N N . GLN A 1 280 ? -36.455 10.210 77.602 1.00 45.56 280 GLN A N 1
ATOM 2211 C CA . GLN A 1 280 ? -35.988 10.388 78.982 1.00 45.56 280 GLN A CA 1
ATOM 2212 C C . GLN A 1 280 ? -37.128 10.978 79.833 1.00 45.56 280 GLN A C 1
ATOM 2214 O O . GLN A 1 280 ? -37.790 11.908 79.361 1.00 45.56 280 GLN A O 1
ATOM 2219 N N . PRO A 1 281 ? -37.369 10.504 81.070 1.00 46.12 281 PRO A N 1
ATOM 2220 C CA . PRO A 1 281 ? -38.285 11.167 81.989 1.00 46.12 28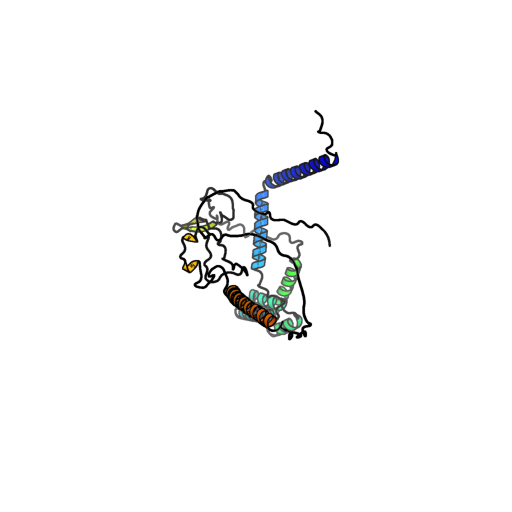1 PRO A CA 1
ATOM 2221 C C . PRO A 1 281 ? -37.613 12.401 82.617 1.00 46.12 281 PRO A C 1
ATOM 2223 O O . PRO A 1 281 ? -36.435 12.378 82.970 1.00 46.12 281 PRO A O 1
ATOM 2226 N N . LYS A 1 282 ? -38.371 13.496 82.742 1.00 42.16 282 LYS A N 1
ATOM 2227 C CA . LYS A 1 282 ? -37.946 14.752 83.385 1.00 42.16 282 LYS A CA 1
ATOM 2228 C C . LYS A 1 282 ? -37.818 14.584 84.910 1.00 42.16 282 LYS A C 1
ATOM 2230 O O . LYS A 1 282 ? -38.737 14.018 85.499 1.00 42.16 282 LYS A O 1
ATOM 2235 N N . PRO A 1 283 ? -36.822 15.209 85.566 1.00 41.84 283 PRO A N 1
ATOM 2236 C CA . PRO A 1 283 ? -36.950 15.653 86.948 1.00 41.84 283 PRO A CA 1
ATOM 2237 C C . PRO A 1 283 ? -37.027 17.189 87.066 1.00 41.84 283 PRO A C 1
ATOM 2239 O O . PRO A 1 283 ? -36.765 17.934 86.122 1.00 41.84 283 PRO A O 1
ATOM 2242 N N . ALA A 1 284 ? -37.492 17.626 88.234 1.00 35.50 284 ALA A N 1
ATOM 2243 C CA . ALA A 1 284 ? -38.064 18.929 88.560 1.00 35.50 284 ALA A CA 1
ATOM 2244 C C . ALA A 1 284 ? -37.072 20.106 88.775 1.00 35.50 284 ALA A C 1
ATOM 2246 O O . ALA A 1 284 ? -35.873 19.905 88.918 1.00 35.50 284 ALA A O 1
ATOM 2247 N N . ALA A 1 285 ? -37.659 21.320 88.786 1.00 39.28 285 ALA A N 1
ATOM 2248 C CA . ALA A 1 285 ? -37.273 22.653 89.324 1.00 39.28 285 ALA A CA 1
ATOM 2249 C C . ALA A 1 285 ? -36.010 22.763 90.223 1.00 39.28 285 ALA A C 1
ATOM 2251 O O . ALA A 1 285 ? -35.779 21.856 91.008 1.00 39.28 285 ALA A O 1
ATOM 2252 N N . LYS A 1 286 ? -35.207 23.848 90.345 1.00 34.31 286 LYS A N 1
ATOM 2253 C CA . LYS A 1 286 ? -35.111 25.315 90.009 1.00 34.31 286 LYS A CA 1
ATOM 2254 C C . LYS A 1 286 ? -33.702 25.783 90.566 1.00 34.31 286 LYS A C 1
ATOM 2256 O O . LYS A 1 286 ? -33.082 24.944 91.213 1.00 34.31 286 LYS A O 1
ATOM 2261 N N . PRO A 1 287 ? -33.232 27.067 90.590 1.00 48.69 287 PRO A N 1
ATOM 2262 C CA . PRO A 1 287 ? -33.281 28.224 89.665 1.00 48.69 287 PRO A CA 1
ATOM 2263 C C . PRO A 1 287 ? -31.923 29.017 89.494 1.00 48.69 287 PRO A C 1
ATOM 2265 O O . PRO A 1 287 ? -30.936 28.732 90.156 1.00 48.69 287 PRO A O 1
ATOM 2268 N N . ALA A 1 288 ? -31.967 30.089 88.673 1.00 31.17 288 ALA A N 1
ATOM 2269 C CA . ALA A 1 288 ? -31.199 31.367 88.698 1.00 31.17 288 ALA A CA 1
ATOM 2270 C C . ALA A 1 288 ? -29.692 31.454 88.309 1.00 31.17 288 ALA A C 1
ATOM 2272 O O . ALA A 1 288 ? -28.829 30.995 89.042 1.00 31.17 288 ALA A O 1
ATOM 2273 N N . ALA A 1 289 ? -29.374 32.203 87.229 1.00 31.59 289 ALA A N 1
ATOM 2274 C CA . ALA A 1 289 ? -28.729 33.543 87.256 1.00 31.59 289 ALA A CA 1
ATOM 2275 C C . ALA A 1 289 ? -27.935 33.916 85.967 1.00 31.59 289 ALA A C 1
ATOM 2277 O O . ALA A 1 289 ? -27.205 33.105 85.412 1.00 31.59 289 ALA A O 1
ATOM 2278 N N . ALA A 1 290 ? -28.041 35.207 85.605 1.00 31.98 290 ALA A N 1
ATOM 2279 C CA . ALA A 1 290 ? -27.125 36.070 84.831 1.00 31.98 290 ALA A CA 1
ATOM 2280 C C . ALA A 1 290 ? -27.021 35.980 83.281 1.00 31.98 290 ALA A C 1
ATOM 2282 O O . ALA A 1 290 ? -26.405 35.093 82.701 1.00 31.98 290 ALA A O 1
ATOM 2283 N N . ALA A 1 291 ? -27.529 37.037 82.627 1.00 33.88 291 ALA A N 1
ATOM 2284 C CA . ALA A 1 291 ? -27.057 37.588 81.342 1.00 33.88 291 ALA A CA 1
ATOM 2285 C C . ALA A 1 291 ? -25.845 38.534 81.604 1.00 33.88 291 ALA A C 1
ATOM 2287 O O . ALA A 1 291 ? -25.663 38.877 82.777 1.00 33.88 291 ALA A O 1
ATOM 2288 N N . PRO A 1 292 ? -25.055 39.033 80.609 1.00 45.12 292 PRO A N 1
ATOM 2289 C CA . PRO A 1 292 ? -25.565 39.989 79.602 1.00 45.12 292 PRO A CA 1
ATOM 2290 C C . PRO A 1 292 ? -24.860 40.070 78.208 1.00 45.12 292 PRO A C 1
ATOM 2292 O O . PRO A 1 292 ? -23.665 39.852 78.090 1.00 45.12 292 PRO A O 1
ATOM 2295 N N . GLN A 1 293 ? -25.626 40.572 77.212 1.00 42.00 293 GLN A N 1
ATOM 2296 C CA . GLN A 1 293 ? -25.271 41.599 76.185 1.00 42.00 293 GLN A CA 1
ATOM 2297 C C . GLN A 1 293 ? -24.204 41.266 75.096 1.00 42.00 293 GLN A C 1
ATOM 2299 O O . GLN A 1 293 ? -23.256 40.551 75.348 1.00 42.00 293 GLN A O 1
ATOM 2304 N N . LYS A 1 294 ? -24.215 41.771 73.846 1.00 30.09 294 LYS A N 1
ATOM 2305 C CA . LYS A 1 294 ? -24.983 42.806 73.115 1.00 30.09 294 LYS A CA 1
ATOM 2306 C C . LYS A 1 294 ? -24.618 42.750 71.612 1.00 30.09 294 LYS A C 1
ATOM 2308 O O . LYS A 1 294 ? -23.464 42.507 71.291 1.00 30.09 294 LYS A O 1
ATOM 2313 N N . GLY A 1 295 ? -25.565 43.166 70.759 1.00 28.59 295 GLY A N 1
ATOM 2314 C CA . GLY A 1 295 ? -25.341 43.884 69.484 1.00 28.59 295 GLY A CA 1
ATOM 2315 C C . GLY A 1 295 ? -25.001 43.021 68.257 1.00 28.59 295 GLY A C 1
ATOM 2316 O O . GLY A 1 295 ? -24.137 42.170 68.318 1.00 28.59 295 GLY A O 1
ATOM 2317 N N . GLY A 1 296 ? -25.604 43.166 67.079 1.00 29.14 296 GLY A N 1
ATOM 2318 C CA . GLY A 1 296 ? -26.536 44.167 66.578 1.00 29.14 296 GLY A CA 1
ATOM 2319 C C . GLY A 1 296 ? -26.224 44.483 65.108 1.00 29.14 296 GLY A C 1
ATOM 2320 O O . GLY A 1 296 ? -25.158 45.006 64.821 1.00 29.14 296 GLY A O 1
ATOM 2321 N N . LYS A 1 297 ? -27.221 44.244 64.241 1.00 26.50 297 LYS A N 1
ATOM 2322 C CA . LYS A 1 297 ? -27.464 44.810 62.894 1.00 26.50 297 LYS A CA 1
ATOM 2323 C C . LYS A 1 297 ? -26.543 44.449 61.715 1.00 26.50 297 LYS A C 1
ATOM 2325 O O . LYS A 1 297 ? -25.387 44.842 61.662 1.00 26.50 297 LYS A O 1
ATOM 2330 N N . GLY A 1 298 ? -27.202 44.005 60.638 1.00 29.12 298 GLY A N 1
ATOM 2331 C CA . GLY A 1 298 ? -27.197 44.800 59.406 1.00 29.12 298 GLY A CA 1
ATOM 2332 C C . GLY A 1 298 ? -27.145 44.015 58.099 1.00 29.12 298 GLY A C 1
ATOM 2333 O O . GLY A 1 298 ? -26.064 43.769 57.578 1.00 29.12 298 GLY A O 1
ATOM 2334 N N . ASP A 1 299 ? -28.314 43.728 57.524 1.00 34.25 299 ASP A N 1
ATOM 2335 C CA . ASP A 1 299 ? -28.491 43.397 56.108 1.00 34.25 299 ASP A CA 1
ATOM 2336 C C . ASP A 1 299 ? -27.850 44.436 55.176 1.00 34.25 299 ASP A C 1
ATOM 2338 O O . ASP A 1 299 ? -27.980 45.639 55.416 1.00 34.25 299 ASP A O 1
ATOM 2342 N N . LYS A 1 300 ? -27.267 43.984 54.053 1.00 34.44 300 LYS A N 1
ATOM 2343 C CA . LYS A 1 300 ? -27.173 44.755 52.796 1.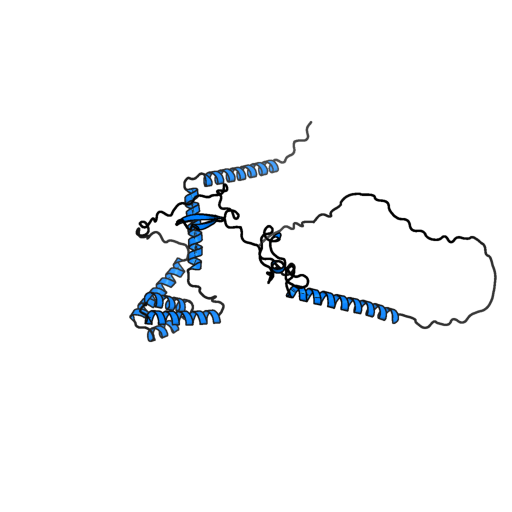00 34.44 300 LYS A CA 1
ATOM 2344 C C . LYS A 1 300 ? -26.867 43.862 51.580 1.00 34.44 300 LYS A C 1
ATOM 2346 O O . LYS A 1 300 ? -25.746 43.428 51.357 1.00 34.44 300 LYS A O 1
ATOM 2351 N N . LYS A 1 301 ? -27.942 43.601 50.832 1.00 28.61 301 LYS A N 1
ATOM 2352 C CA . LYS A 1 301 ? -28.165 43.774 49.381 1.00 28.61 301 LYS A CA 1
ATOM 2353 C C . LYS A 1 301 ? -26.971 43.730 48.397 1.00 28.61 301 LYS A C 1
ATOM 2355 O O . LYS A 1 301 ? -25.977 44.429 48.538 1.00 28.61 301 LY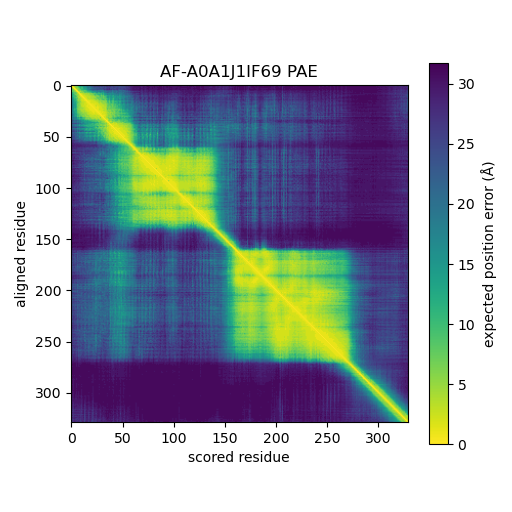S A O 1
ATOM 2360 N N . ALA A 1 302 ? -27.236 42.981 47.323 1.00 32.72 302 ALA A N 1
ATOM 2361 C CA . ALA A 1 302 ? -26.530 42.786 46.056 1.00 32.72 302 ALA A CA 1
ATOM 2362 C C . ALA A 1 302 ? -25.959 44.029 45.347 1.00 32.72 302 ALA A C 1
ATOM 2364 O O . ALA A 1 302 ? -26.518 45.112 45.483 1.00 32.72 302 ALA A O 1
ATOM 2365 N N . THR A 1 303 ? -24.968 43.797 44.465 1.00 30.36 303 THR A N 1
ATOM 2366 C CA . THR A 1 303 ? -24.974 44.225 43.042 1.00 30.36 303 THR A CA 1
ATOM 2367 C C . THR A 1 303 ? -23.777 43.660 42.263 1.00 30.36 303 THR A C 1
ATOM 2369 O O . THR A 1 303 ? -22.638 43.746 42.715 1.00 30.36 303 THR A O 1
ATOM 2372 N N . ASP A 1 304 ? -24.061 43.155 41.061 1.00 32.03 304 ASP A N 1
ATOM 2373 C CA . ASP A 1 304 ? -23.137 42.914 39.947 1.00 32.03 304 ASP A CA 1
ATOM 2374 C C . ASP A 1 304 ? -22.301 44.146 39.556 1.00 32.03 304 ASP A C 1
ATOM 2376 O O . ASP A 1 304 ? -22.831 45.258 39.478 1.00 32.03 304 ASP A O 1
ATOM 2380 N N . LYS A 1 305 ? -21.037 43.930 39.154 1.00 32.16 305 LYS A N 1
ATOM 2381 C CA . LYS A 1 305 ? -20.392 44.687 38.065 1.00 32.16 305 LYS A CA 1
ATOM 2382 C C . LYS A 1 305 ? -19.156 43.978 37.498 1.00 32.16 305 LYS A C 1
ATOM 2384 O O . LYS A 1 305 ? -18.476 43.196 38.149 1.00 32.16 305 LYS A O 1
ATOM 2389 N N . LYS A 1 306 ? -18.936 44.275 36.221 1.00 28.28 306 LYS A N 1
ATOM 2390 C CA . LYS A 1 306 ? -18.209 43.548 35.178 1.00 28.28 306 LYS A CA 1
ATOM 2391 C C . LYS A 1 306 ? -16.863 44.236 34.855 1.00 28.28 306 LYS A C 1
ATOM 2393 O O . LYS A 1 306 ? -16.781 45.454 34.949 1.00 28.28 306 LYS A O 1
ATOM 2398 N N . VAL A 1 307 ? -15.933 43.449 34.298 1.00 29.11 307 VAL A N 1
ATOM 2399 C CA . VAL A 1 307 ? -14.752 43.787 33.453 1.00 29.11 307 VAL A CA 1
ATOM 2400 C C . VAL A 1 307 ? -13.502 44.390 34.116 1.00 29.11 307 VAL A C 1
ATOM 2402 O O . VAL A 1 307 ? -13.541 45.450 34.726 1.00 29.11 307 VAL A O 1
ATOM 2405 N N . GLY A 1 308 ? -12.354 43.757 33.833 1.00 28.27 308 GLY A N 1
ATOM 2406 C CA . GLY A 1 308 ? -11.019 44.351 33.934 1.00 28.27 308 GLY A CA 1
ATOM 2407 C C . GLY A 1 308 ? -9.903 43.364 33.564 1.00 28.27 308 GLY A C 1
ATOM 2408 O O . GLY A 1 308 ? -9.505 42.548 34.387 1.00 28.27 308 GLY A O 1
ATOM 2409 N N . ASP A 1 309 ? -9.421 43.443 32.323 1.00 30.47 309 ASP A N 1
ATOM 2410 C CA . ASP A 1 309 ? -8.271 42.732 31.744 1.00 30.47 309 ASP A CA 1
ATOM 2411 C C . ASP A 1 309 ? -6.983 42.778 32.595 1.00 30.47 309 ASP A C 1
ATOM 2413 O O . ASP A 1 309 ? -6.576 43.844 33.059 1.00 30.47 309 ASP A O 1
ATOM 2417 N N . LYS A 1 310 ? -6.246 41.655 32.660 1.00 32.12 310 LYS A N 1
ATOM 2418 C CA . LYS A 1 310 ? -4.772 41.664 32.752 1.00 32.12 310 LYS A CA 1
ATOM 2419 C C . LYS A 1 310 ? -4.152 40.348 32.257 1.00 32.12 310 LYS A C 1
ATOM 2421 O O . LYS A 1 310 ? -4.365 39.279 32.819 1.00 32.12 310 LYS A O 1
ATOM 2426 N N . LYS A 1 311 ? -3.353 40.474 31.191 1.00 28.12 311 LYS A N 1
ATOM 2427 C CA . LYS A 1 311 ? -2.391 39.495 30.651 1.00 28.12 311 LYS A CA 1
ATOM 2428 C C . LYS A 1 311 ? -1.398 39.009 31.717 1.00 28.12 311 LYS A C 1
ATOM 2430 O O . LYS A 1 311 ? -0.862 39.858 32.420 1.00 28.12 311 LYS A O 1
ATOM 2435 N N . THR A 1 312 ? -1.005 37.729 31.657 1.00 31.25 312 THR A N 1
ATOM 2436 C CA . THR A 1 312 ? 0.412 37.286 31.640 1.00 31.25 312 THR A CA 1
ATOM 2437 C C . THR A 1 312 ? 0.569 35.809 31.242 1.00 31.25 312 THR A C 1
ATOM 2439 O O . THR A 1 312 ? -0.377 35.030 31.263 1.00 31.25 312 THR A O 1
ATOM 2442 N N . ALA A 1 313 ? 1.782 35.490 30.788 1.00 31.91 313 ALA A N 1
ATOM 2443 C CA . ALA A 1 313 ? 2.192 34.402 29.908 1.00 31.91 313 ALA A CA 1
ATOM 2444 C C . ALA A 1 313 ? 2.310 32.982 30.512 1.00 31.91 313 ALA A C 1
ATOM 2446 O O . ALA A 1 313 ? 2.599 32.791 31.689 1.00 31.91 313 ALA A O 1
ATOM 2447 N N . ASP A 1 314 ? 2.151 32.016 29.601 1.00 31.58 314 ASP A N 1
ATOM 2448 C CA . ASP A 1 314 ? 2.830 30.721 29.425 1.00 31.58 314 ASP A CA 1
ATOM 2449 C C . ASP A 1 314 ? 3.511 30.008 30.614 1.00 31.58 314 ASP A C 1
ATOM 2451 O O . ASP A 1 314 ? 4.566 30.414 31.101 1.00 31.58 314 ASP A O 1
ATOM 2455 N N . LYS A 1 315 ? 3.041 28.783 30.907 1.00 33.34 315 LYS A N 1
ATOM 2456 C CA . LYS A 1 315 ? 3.900 27.680 31.383 1.00 33.34 315 LYS A CA 1
ATOM 2457 C C . LYS A 1 315 ? 3.370 26.308 30.938 1.00 33.34 315 LYS A C 1
ATOM 2459 O O . LYS A 1 315 ? 2.337 25.825 31.388 1.00 33.34 315 LYS A O 1
ATOM 2464 N N . LYS A 1 316 ? 4.130 25.672 30.045 1.00 29.97 316 LYS A N 1
ATOM 2465 C CA . LYS A 1 316 ? 3.993 24.292 29.547 1.00 29.97 316 LYS A CA 1
ATOM 2466 C C . LYS A 1 316 ? 4.671 23.309 30.519 1.00 29.97 316 LYS A C 1
ATOM 2468 O O . LYS A 1 316 ? 5.819 23.568 30.878 1.00 29.97 316 LYS A O 1
ATOM 2473 N N . PRO A 1 317 ? 4.072 22.161 30.893 1.00 37.34 317 PRO A N 1
ATOM 2474 C CA . PRO A 1 317 ? 4.801 21.116 31.610 1.00 37.34 317 PRO A CA 1
ATOM 2475 C C . PRO A 1 317 ? 5.537 20.160 30.655 1.00 37.34 317 PRO A C 1
ATOM 2477 O O . PRO A 1 317 ? 5.026 19.743 29.613 1.00 37.34 317 PRO A O 1
ATOM 2480 N N . ALA A 1 318 ? 6.779 19.851 31.028 1.00 33.88 318 ALA A N 1
ATOM 2481 C CA . ALA A 1 318 ? 7.752 19.051 30.296 1.00 33.88 318 ALA A CA 1
ATOM 2482 C C . ALA A 1 318 ? 7.474 17.538 30.365 1.00 33.88 318 ALA A C 1
ATOM 2484 O O . ALA A 1 318 ? 7.073 17.000 31.396 1.00 33.88 318 ALA A O 1
ATOM 2485 N N . ALA A 1 319 ? 7.761 16.849 29.258 1.00 35.25 319 ALA A N 1
ATOM 2486 C CA . ALA A 1 319 ? 7.781 15.396 29.157 1.00 35.25 319 ALA A CA 1
ATOM 2487 C C . ALA A 1 319 ? 9.070 14.829 29.778 1.00 35.25 319 ALA A C 1
ATOM 2489 O O . ALA A 1 319 ? 10.172 15.245 29.422 1.00 35.25 319 ALA A O 1
ATOM 2490 N N . LYS A 1 320 ? 8.924 13.852 30.679 1.00 33.47 320 LYS A N 1
ATOM 2491 C CA . LYS A 1 320 ? 10.017 13.025 31.202 1.00 33.47 320 LYS A CA 1
ATOM 2492 C C . LYS A 1 320 ? 10.261 11.854 30.241 1.00 33.47 320 LYS A C 1
ATOM 2494 O O . LYS A 1 320 ? 9.369 11.036 30.039 1.00 33.47 320 LYS A O 1
ATOM 2499 N N . MET A 1 321 ? 11.462 11.767 29.670 1.00 33.78 321 MET A N 1
ATOM 2500 C CA . MET A 1 321 ? 11.990 10.536 29.069 1.00 33.78 321 MET A CA 1
ATOM 2501 C C . MET A 1 321 ? 12.771 9.776 30.141 1.00 33.78 321 MET A C 1
ATOM 2503 O O . MET A 1 321 ? 13.752 10.281 30.679 1.00 33.78 321 MET A O 1
ATOM 2507 N N . SER A 1 322 ? 12.326 8.562 30.449 1.00 35.94 322 SER A N 1
ATOM 2508 C CA . SER A 1 322 ? 13.022 7.607 31.306 1.00 35.94 322 SER A CA 1
ATOM 2509 C C . SER A 1 322 ? 14.011 6.781 30.483 1.00 35.94 322 SER A C 1
ATOM 2511 O O . SER A 1 322 ? 13.616 6.044 29.580 1.00 35.94 322 SER A O 1
ATOM 2513 N N . THR A 1 323 ? 15.293 6.870 30.823 1.00 33.28 323 THR A N 1
ATOM 2514 C CA . THR A 1 323 ? 16.319 5.884 30.470 1.00 33.28 323 THR A CA 1
ATOM 2515 C C . THR A 1 323 ? 16.402 4.826 31.567 1.00 33.28 323 THR A C 1
ATOM 2517 O O . THR A 1 323 ? 16.633 5.178 32.721 1.00 33.28 323 THR A O 1
ATOM 2520 N N . VAL A 1 324 ? 16.305 3.543 31.216 1.00 42.06 324 VAL A N 1
ATOM 2521 C CA . VAL A 1 324 ? 16.781 2.434 32.057 1.00 42.06 324 VAL A CA 1
ATOM 2522 C C . VAL A 1 324 ? 17.729 1.580 31.218 1.00 42.06 324 VAL A C 1
ATOM 2524 O O . VAL A 1 324 ? 17.399 1.141 30.119 1.00 42.06 324 VAL A O 1
ATOM 2527 N N . LYS A 1 325 ? 18.947 1.415 31.739 1.00 40.75 325 LYS A N 1
ATOM 2528 C CA . LYS A 1 325 ? 19.988 0.494 31.271 1.00 40.75 325 LYS A CA 1
ATOM 2529 C C . LYS A 1 325 ? 19.619 -0.955 31.644 1.00 40.75 325 LYS A C 1
ATOM 2531 O O . LYS A 1 325 ? 19.098 -1.160 32.734 1.00 40.75 325 LYS A O 1
ATOM 2536 N N . LYS A 1 326 ? 20.114 -1.922 30.849 1.00 37.59 326 LYS A N 1
ATOM 2537 C CA . LYS A 1 326 ? 21.025 -3.032 31.259 1.00 37.59 326 LYS A CA 1
ATOM 2538 C C . LYS A 1 326 ? 20.612 -4.463 30.810 1.00 37.59 326 LYS A C 1
ATOM 2540 O O . LYS A 1 326 ? 19.689 -5.045 31.348 1.00 37.59 326 LYS A O 1
ATOM 2545 N N . ALA A 1 327 ? 21.442 -4.992 29.897 1.00 46.31 327 ALA A N 1
ATOM 2546 C CA . ALA A 1 327 ? 22.110 -6.313 29.838 1.00 46.31 327 ALA A CA 1
ATOM 2547 C C . ALA A 1 327 ? 21.395 -7.662 29.539 1.00 46.31 327 ALA A C 1
ATOM 2549 O O . ALA A 1 327 ? 20.465 -8.060 30.222 1.00 46.31 327 ALA A O 1
ATOM 2550 N N . LYS A 1 328 ? 22.066 -8.395 28.620 1.00 46.53 328 LYS A N 1
ATOM 2551 C CA . LYS A 1 328 ? 22.387 -9.847 28.526 1.00 46.53 328 LYS A CA 1
ATOM 2552 C C . LYS A 1 328 ? 21.257 -10.896 28.487 1.00 46.53 328 LYS A C 1
ATOM 2554 O O . LYS A 1 328 ? 20.662 -11.196 29.514 1.00 46.53 328 LYS A O 1
ATOM 2559 N N . LYS A 1 329 ? 21.188 -11.641 27.376 1.00 41.62 329 LYS A N 1
ATOM 2560 C CA . LYS A 1 329 ? 21.876 -12.937 27.203 1.00 41.62 329 LYS A CA 1
ATOM 2561 C C . LYS A 1 329 ? 22.243 -13.116 25.730 1.00 41.62 329 LYS A C 1
ATOM 2563 O O . LYS A 1 329 ? 21.497 -12.564 24.893 1.00 41.62 329 LYS A O 1
#

InterPro domains:
  IPR002056 Protein import receptor MAS20 [PF02064] (12-141)
  IPR002056 Protein import receptor MAS20 [PR00351] (23-44)
  IPR002056 Protein import receptor MAS20 [PR00351] (63-85)
  IPR002056 Protein import receptor MAS20 [PR00351] (100-120)
  IPR002056 Protein import receptor MAS20 [PTHR12430] (9-149)
  IPR008195 Large ribosomal subunit protein eL34 [PF01199] (160-253)
  IPR018065 Large ribosomal subunit protein eL34, conserved site [PS01145] (174-187)
  IPR022422 Protein import receptor MAS20, metazoan [PR01989] (7-24)
  IPR022422 Protein import receptor MAS20, metazoan [PR01989] (63-76)
  IPR022422 Protein import receptor MAS20, metazoan [PR01989] (78-92)
  IPR022422 Protein import receptor MAS20, metazoan [PR01989] (97-106)
  IPR022422 Protein import receptor MAS20, metazoan [PR01989] (108-120)
  IPR022422 Protein import receptor MAS20, metazoan [PR01989] (124-141)
  IPR023392 Mitochondrial outer membrane translocase complex, Tom20 domain superfamily [G3DSA:1.20.960.10] (57-152)
  IPR023392 Mitochondrial outer membrane translocase complex, Tom20 domain superfamily [SSF47157] (60-138)
  IPR038562 Large ribosomal subunit protein eL34, C-terminal domain superfamily [G3DSA:6.20.340.10] (199-278)
  IPR047868 Large ribosomal subunit protein eL34, eukaryota/archaea [MF_00349] (168-254)

Foldseek 3Di:
DDDPDDPDPVNVVVVVVVVVVVVVVVVVVVVLVPDPCNVVVVVVVVVVVVVVVVVVVPPPPQPDLVDPVRLVVLLVVLQVQLVVCVVVVNLLVSLVSVLSSLVSDPDNPVVLVVCVVVDDPVSSVSNVVVNVVVVVVVVPVPDDDDDDDDDPVVPPPVPVPDDEDDPDPDPDDDLQADWDWDQDPVRDTYTDGDGRDFDFQAAPPPRHGQPQADGDDPVCVVVDDPSNQFDPDVCTNHHDPVVVVVVVVVVVVVVVVVVVVVVVVVVVVVVPDDDDDDDDDDDDDDDDDDDDDDDDDDDDDDDDDDDDDDDDDDDDDDDDDDDDDDYDD

Secondary structure (DSSP, 8-state):
--------HHHHHHHHHHHHHHHHHHHHHHHHHHSTTHHHHHHHHHHHHHHHHHHHHHS--PPPTT-HHHHHHHHHHHHHHHHHHHHTT-HHHHHHHHHHHHHH-S-HHHHHHHHHHHS-HHHHHHHHHHHHHHHHHHHHTSSS-------GGGSS----------SSS--S--TTS-EEEEE-TTS-EEEEEPPPPPPPPB-TTT-PBPTT-----TTTGGGS-HHHH--SSTTTTTS-HHHHHHHHHHHHHHHHHHHHHHHHHHHHHHHS--PPP-PPPP---------------------------------PPPPPPPP------

Organism: NCBI:txid568069

Radius of gyration: 42.44 Å; Cα contacts (8 Å, |Δi|>4): 164; chains: 1; bounding box: 83×92×122 Å